Protein AF-0000000083609448 (afdb_homodimer)

Structure (mmCIF, N/CA/C/O backbone):
data_AF-0000000083609448-model_v1
#
loop_
_entity.id
_entity.type
_entity.pdbx_description
1 polymer 'Superoxide dismutase'
#
loop_
_atom_site.group_PDB
_atom_site.id
_atom_site.type_symbol
_atom_site.label_atom_id
_atom_site.label_alt_id
_atom_site.label_comp_id
_atom_site.label_asym_id
_atom_site.label_entity_id
_atom_site.label_seq_id
_atom_site.pdbx_PDB_ins_code
_atom_site.Cartn_x
_atom_site.Cartn_y
_atom_site.Cartn_z
_atom_site.occupancy
_atom_site.B_iso_or_equiv
_atom_site.auth_seq_id
_atom_site.auth_comp_id
_atom_site.auth_asym_id
_atom_site.auth_atom_id
_atom_site.pdbx_PDB_model_num
ATOM 1 N N . MET A 1 1 ? 8.828 11.586 -14.438 1 85.56 1 MET A N 1
ATOM 2 C CA . MET A 1 1 ? 7.801 11.93 -13.453 1 85.56 1 MET A CA 1
ATOM 3 C C . MET A 1 1 ? 7.242 10.68 -12.789 1 85.56 1 MET A C 1
ATOM 5 O O . MET A 1 1 ? 7.004 9.672 -13.461 1 85.56 1 MET A O 1
ATOM 9 N N . LYS A 1 2 ? 7.176 10.641 -11.406 1 95.62 2 LYS A N 1
ATOM 10 C CA . LYS A 1 2 ? 6.641 9.508 -10.648 1 95.62 2 LYS A CA 1
ATOM 11 C C . LYS A 1 2 ? 5.316 9.867 -9.984 1 95.62 2 LYS A C 1
ATOM 13 O O . LYS A 1 2 ? 5.125 11 -9.539 1 95.62 2 LYS A O 1
ATOM 18 N N . LYS A 1 3 ? 4.359 8.891 -10.008 1 98.56 3 LYS A N 1
ATOM 19 C CA . LYS A 1 3 ? 3.068 9.102 -9.359 1 98.56 3 LYS A CA 1
ATOM 20 C C . LYS A 1 3 ? 2.779 7.992 -8.352 1 98.56 3 LYS A C 1
ATOM 22 O O . LYS A 1 3 ? 3.24 6.859 -8.508 1 98.56 3 LYS A O 1
ATOM 27 N N . ALA A 1 4 ? 2.051 8.375 -7.395 1 98.88 4 ALA A N 1
ATOM 28 C CA . ALA A 1 4 ? 1.573 7.457 -6.363 1 98.88 4 ALA A CA 1
ATOM 29 C C . ALA A 1 4 ? 0.141 7.785 -5.953 1 98.88 4 ALA A C 1
ATOM 31 O O . ALA A 1 4 ? -0.377 8.852 -6.293 1 98.88 4 ALA A O 1
ATOM 32 N N . VAL A 1 5 ? -0.455 6.824 -5.328 1 98.94 5 VAL A N 1
ATOM 33 C CA . VAL A 1 5 ? -1.828 7.004 -4.867 1 98.94 5 VAL A CA 1
ATOM 34 C C . VAL A 1 5 ? -2.043 6.223 -3.57 1 98.94 5 VAL A C 1
ATOM 36 O O . VAL A 1 5 ? -1.375 5.215 -3.326 1 98.94 5 VAL A O 1
ATOM 39 N N . CYS A 1 6 ? -2.9 6.699 -2.758 1 98.94 6 CYS A N 1
ATOM 40 C CA . CYS A 1 6 ? -3.262 6.082 -1.488 1 98.94 6 CYS A CA 1
ATOM 41 C C . CYS A 1 6 ? -4.77 6.113 -1.277 1 98.94 6 CYS A C 1
ATOM 43 O O . CYS A 1 6 ? -5.375 7.188 -1.219 1 98.94 6 CYS A O 1
ATOM 45 N N . VAL A 1 7 ? -5.367 4.984 -1.255 1 98.81 7 VAL A N 1
ATOM 46 C CA . VAL A 1 7 ? -6.77 4.859 -0.868 1 98.81 7 VAL A CA 1
ATOM 47 C C . VAL A 1 7 ? -6.871 4.609 0.635 1 98.81 7 VAL A C 1
ATOM 49 O O . VAL A 1 7 ? -6.297 3.646 1.15 1 98.81 7 VAL A O 1
ATOM 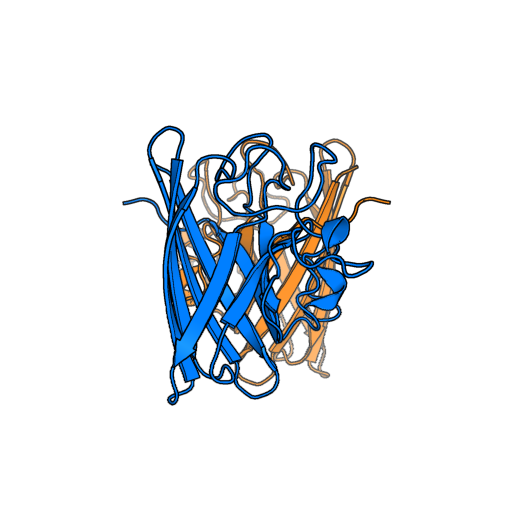52 N N . MET A 1 8 ? -7.559 5.461 1.297 1 98.69 8 MET A N 1
ATOM 53 C CA . MET A 1 8 ? -7.609 5.426 2.756 1 98.69 8 MET A CA 1
ATOM 54 C C . MET A 1 8 ? -8.992 5.012 3.24 1 98.69 8 MET A C 1
ATOM 56 O O . MET A 1 8 ? -10.008 5.418 2.666 1 98.69 8 MET A O 1
ATOM 60 N N . ARG A 1 9 ? -8.984 4.227 4.266 1 97.31 9 ARG A N 1
ATOM 61 C CA . ARG A 1 9 ? -10.203 3.781 4.934 1 97.31 9 ARG A CA 1
ATOM 62 C C . ARG A 1 9 ? -10.039 3.818 6.449 1 97.31 9 ARG A C 1
ATOM 64 O O . ARG A 1 9 ? -8.945 3.596 6.969 1 97.31 9 ARG A O 1
ATOM 71 N N . GLY A 1 10 ? -11.062 4.098 7.094 1 96.31 10 GLY A N 1
ATOM 72 C CA . GLY A 1 10 ? -11.062 4.129 8.547 1 96.31 10 GLY A CA 1
ATOM 73 C C . GLY A 1 10 ? -12.398 3.752 9.148 1 96.31 10 GLY A C 1
ATOM 74 O O . GLY A 1 10 ? -13.227 3.117 8.492 1 96.31 10 GLY A O 1
ATOM 75 N N . GLU A 1 11 ? -12.453 3.984 10.406 1 85.69 11 GLU A N 1
ATOM 76 C CA . GLU A 1 11 ? -13.672 3.67 11.148 1 85.69 11 GLU A CA 1
ATOM 77 C C . GLU A 1 11 ? -14.75 4.723 10.906 1 85.69 11 GLU A C 1
ATOM 79 O O . GLU A 1 11 ? -14.453 5.832 10.461 1 85.69 11 GLU A O 1
ATOM 84 N N . GLU A 1 12 ? -15.984 4.34 11.164 1 86.56 12 GLU A N 1
ATOM 85 C CA . GLU A 1 12 ? -17.141 5.223 11.18 1 86.56 12 GLU A CA 1
ATOM 86 C C . GLU A 1 12 ? -17.312 5.945 9.844 1 86.56 12 GLU A C 1
ATOM 88 O O . GLU A 1 12 ? -17.688 7.117 9.812 1 86.56 12 GLU A O 1
ATOM 93 N N . GLY A 1 13 ? -16.828 5.402 8.82 1 93.56 13 GLY A N 1
ATOM 94 C CA . GLY A 1 13 ? -17.141 5.934 7.5 1 93.56 13 GLY A CA 1
ATOM 95 C C . GLY A 1 13 ? -16.047 6.836 6.953 1 93.56 13 GLY A C 1
ATOM 96 O O . GLY A 1 13 ? -16.141 7.309 5.816 1 93.56 13 GLY A O 1
ATOM 97 N N . ALA A 1 14 ? -15.039 7.203 7.77 1 98 14 ALA A N 1
ATOM 98 C CA . ALA A 1 14 ? -13.938 8.016 7.27 1 98 14 ALA A CA 1
ATOM 99 C C . ALA A 1 14 ? -13.234 7.328 6.102 1 98 14 ALA A C 1
ATOM 101 O O . ALA A 1 14 ? -12.898 6.141 6.184 1 98 14 ALA A O 1
ATOM 102 N N . LYS A 1 15 ? -13.078 8.039 5.023 1 98.62 15 LYS A N 1
ATOM 103 C CA . LYS A 1 15 ? -12.383 7.523 3.846 1 98.62 15 LYS A CA 1
ATOM 104 C C . LYS A 1 15 ? -11.781 8.656 3.02 1 98.62 15 LYS A C 1
ATOM 106 O O . LYS A 1 15 ? -12.117 9.828 3.219 1 98.62 15 LYS A O 1
ATOM 111 N N . GLY A 1 16 ? -10.891 8.305 2.131 1 98.69 16 GLY A N 1
ATOM 112 C CA . GLY A 1 16 ? -10.281 9.312 1.281 1 98.69 16 GLY A CA 1
ATOM 113 C C . GLY A 1 16 ? -9.312 8.742 0.264 1 98.69 16 GLY A C 1
ATOM 114 O O . GLY A 1 16 ? -9.008 7.547 0.294 1 98.69 16 GLY A O 1
ATOM 115 N N . VAL A 1 17 ? -8.969 9.562 -0.701 1 98.94 17 VAL A N 1
ATOM 116 C CA . VAL A 1 17 ? -7.953 9.227 -1.698 1 98.94 17 VAL A CA 1
ATOM 117 C C . VAL A 1 17 ? -6.914 10.344 -1.771 1 98.94 17 VAL A C 1
ATOM 119 O O . VAL A 1 17 ? -7.266 11.523 -1.805 1 98.94 17 VAL A O 1
ATOM 122 N N . VAL A 1 18 ? -5.711 10.008 -1.722 1 98.94 18 VAL A N 1
ATOM 123 C CA . VAL A 1 18 ? -4.594 10.945 -1.824 1 98.94 18 VAL A CA 1
ATOM 124 C C . VAL A 1 18 ? -3.771 10.633 -3.072 1 98.94 18 VAL A C 1
ATOM 126 O O . VAL A 1 18 ? -3.357 9.484 -3.279 1 98.94 18 VAL A O 1
ATOM 129 N N . HIS A 1 19 ? -3.525 11.578 -3.867 1 98.88 19 HIS A N 1
ATOM 130 C CA . HIS A 1 19 ? -2.676 11.461 -5.047 1 98.88 19 HIS A CA 1
ATOM 131 C C . HIS A 1 19 ? -1.354 12.195 -4.848 1 98.88 19 HIS A C 1
ATOM 133 O O . HIS A 1 19 ? -1.327 13.289 -4.266 1 98.88 19 HIS A O 1
ATOM 139 N N . PHE A 1 20 ? -0.296 11.633 -5.355 1 98.88 20 PHE A N 1
ATOM 140 C CA . PHE A 1 20 ? 1.044 12.203 -5.301 1 98.88 20 PHE A CA 1
ATOM 141 C C . PHE A 1 20 ? 1.655 12.281 -6.695 1 98.88 20 PHE A C 1
ATOM 143 O O . PHE A 1 20 ? 1.521 11.352 -7.492 1 98.88 20 PHE A O 1
ATOM 150 N N . GLU A 1 21 ? 2.262 13.375 -6.922 1 98.5 21 GLU A N 1
ATOM 151 C CA . GLU A 1 21 ? 3.016 13.555 -8.156 1 98.5 21 GLU A CA 1
ATOM 152 C C . GLU A 1 21 ? 4.371 14.195 -7.895 1 98.5 21 GLU A C 1
ATOM 154 O O . GLU A 1 21 ? 4.445 15.297 -7.352 1 98.5 21 GLU A O 1
ATOM 159 N N . GLN A 1 22 ? 5.371 13.531 -8.258 1 97.88 22 GLN A N 1
ATOM 160 C CA . GLN A 1 22 ? 6.707 14.07 -8.039 1 97.88 22 GLN A CA 1
ATOM 161 C C . GLN A 1 22 ? 7.305 14.602 -9.344 1 97.88 22 GLN A C 1
ATOM 163 O O . GLN A 1 22 ? 7.371 13.875 -10.336 1 97.88 22 GLN A O 1
ATOM 168 N N . LYS A 1 23 ? 7.543 15.875 -9.242 1 90.94 23 LYS A N 1
ATOM 169 C CA . LYS A 1 23 ? 8.312 16.562 -10.281 1 90.94 23 LYS A CA 1
ATOM 170 C C . LYS A 1 23 ? 9.594 17.156 -9.711 1 90.94 23 LYS A C 1
ATOM 172 O O . LYS A 1 23 ? 9.547 17.984 -8.812 1 90.94 23 LYS A O 1
ATOM 177 N N . ASP A 1 24 ? 10.711 16.688 -10.18 1 89.44 24 ASP A N 1
ATOM 178 C CA . ASP A 1 24 ? 12.008 17.141 -9.68 1 89.44 24 ASP A CA 1
ATOM 179 C C . ASP A 1 24 ? 12.141 16.859 -8.18 1 89.44 24 ASP A C 1
ATOM 181 O O . ASP A 1 24 ? 11.953 15.734 -7.734 1 89.44 24 ASP A O 1
ATOM 185 N N . ASP A 1 25 ? 12.312 17.891 -7.355 1 91.44 25 ASP A N 1
ATOM 186 C CA . ASP A 1 25 ? 12.656 17.656 -5.957 1 91.44 25 ASP A CA 1
ATOM 187 C C . ASP A 1 25 ? 11.461 17.906 -5.047 1 91.44 25 ASP A C 1
ATOM 189 O O . ASP A 1 25 ? 11.617 18.062 -3.832 1 91.44 25 ASP A O 1
ATOM 193 N N . ALA A 1 26 ? 10.32 17.953 -5.648 1 96.88 26 ALA A N 1
ATOM 194 C CA . ALA A 1 26 ? 9.141 18.234 -4.836 1 96.88 26 ALA A CA 1
ATOM 195 C C . ALA A 1 26 ? 8 17.266 -5.184 1 96.88 26 ALA A C 1
ATOM 197 O O . ALA A 1 26 ? 7.906 16.797 -6.32 1 96.88 26 ALA A O 1
ATOM 198 N N . VAL A 1 27 ? 7.195 16.984 -4.203 1 98.62 27 VAL A N 1
ATOM 199 C CA . VAL A 1 27 ? 6.016 16.156 -4.414 1 98.62 27 VAL A CA 1
ATOM 200 C C . VAL A 1 27 ? 4.75 16.984 -4.227 1 98.62 27 VAL A C 1
ATOM 202 O O . VAL A 1 27 ? 4.555 17.609 -3.176 1 98.62 27 VAL A O 1
ATOM 205 N N . LYS A 1 28 ? 3.947 17.016 -5.242 1 98.62 28 LYS A N 1
ATOM 206 C CA . LYS A 1 28 ? 2.607 17.594 -5.133 1 98.62 28 LYS A CA 1
ATOM 207 C C . LYS A 1 28 ? 1.616 16.578 -4.586 1 98.62 28 LYS A C 1
ATOM 209 O O . LYS A 1 28 ? 1.604 15.414 -5.02 1 98.62 28 LYS A O 1
ATOM 214 N N . ILE A 1 29 ? 0.8 17.062 -3.645 1 98.81 29 ILE A N 1
ATOM 215 C CA . ILE A 1 29 ? -0.179 16.203 -2.982 1 98.81 29 ILE A CA 1
ATOM 216 C C . ILE A 1 29 ? -1.58 16.781 -3.176 1 98.81 29 ILE A C 1
ATOM 218 O O . ILE A 1 29 ? -1.802 17.969 -2.967 1 98.81 29 ILE A O 1
ATOM 222 N N . HIS A 1 30 ? -2.471 15.945 -3.635 1 98.94 30 HIS A N 1
ATOM 223 C CA . HIS A 1 30 ? -3.898 16.234 -3.635 1 98.94 30 HIS A CA 1
ATOM 224 C C . HIS A 1 30 ? -4.68 15.18 -2.867 1 98.94 30 HIS A C 1
ATOM 226 O O . HIS A 1 30 ? -4.664 14 -3.238 1 98.94 30 HIS A O 1
ATOM 232 N N . ALA A 1 31 ? -5.379 15.641 -1.831 1 98.88 31 ALA A N 1
ATOM 233 C CA . ALA A 1 31 ? -6.105 14.703 -0.986 1 98.88 31 ALA A CA 1
ATOM 234 C C . ALA A 1 31 ? -7.578 15.094 -0.868 1 98.88 31 ALA A C 1
ATOM 236 O O . ALA A 1 31 ? -7.902 16.281 -0.749 1 98.88 31 ALA A O 1
ATOM 237 N N . GLU A 1 32 ? -8.43 14.094 -0.917 1 98.88 32 GLU A N 1
ATOM 238 C CA . GLU A 1 32 ? -9.859 14.266 -0.666 1 98.88 32 GLU A CA 1
ATOM 239 C C . GLU A 1 32 ? -10.359 13.25 0.361 1 98.88 32 GLU A C 1
ATOM 241 O O . GLU A 1 32 ? -10.07 12.062 0.262 1 98.88 32 GLU A O 1
ATOM 246 N N . PHE A 1 33 ? -11.141 13.789 1.318 1 98.69 33 PHE A N 1
ATOM 247 C CA . PHE A 1 33 ? -11.664 12.938 2.383 1 98.69 33 PHE A CA 1
ATOM 248 C C . PHE A 1 33 ? -13.164 13.141 2.547 1 98.69 33 PHE A C 1
ATOM 250 O O . PHE A 1 33 ? -13.695 14.195 2.197 1 98.69 33 PHE A O 1
ATOM 257 N N . GLU A 1 34 ? -13.789 12.172 3.078 1 98.62 34 GLU A N 1
ATOM 258 C CA . GLU A 1 34 ? -15.164 12.219 3.57 1 98.62 34 GLU A CA 1
ATOM 259 C C . GLU A 1 34 ? -15.305 11.461 4.891 1 98.62 34 GLU A C 1
ATOM 261 O O . GLU A 1 34 ? -14.469 10.609 5.211 1 98.62 34 GLU A O 1
ATOM 266 N N . GLY A 1 35 ? -16.344 11.914 5.641 1 98.44 35 GLY A N 1
ATOM 267 C CA . GLY A 1 35 ? -16.656 11.188 6.859 1 98.44 35 GLY A CA 1
ATOM 268 C C . GLY A 1 35 ? -15.82 11.609 8.047 1 98.44 35 GLY A C 1
ATOM 269 O O . GLY A 1 35 ? -15.766 10.906 9.055 1 98.44 35 GLY A O 1
ATOM 270 N N . LEU A 1 36 ? -15.18 12.711 7.961 1 98.25 36 LEU A N 1
ATOM 271 C CA . LEU A 1 36 ? -14.414 13.242 9.086 1 98.25 36 LEU A CA 1
ATOM 272 C C . LEU A 1 36 ? -15.273 14.164 9.938 1 98.25 36 LEU A C 1
ATOM 274 O O . LEU A 1 36 ? -16.172 14.836 9.422 1 98.25 36 LEU A O 1
ATOM 278 N N . LYS A 1 37 ? -14.969 14.164 11.188 1 97.75 37 LYS A N 1
ATOM 279 C CA . LYS A 1 37 ? -15.594 15.203 12.008 1 97.75 37 LYS A CA 1
ATOM 280 C C . LYS A 1 37 ? -15.148 16.594 11.57 1 97.75 37 LYS A C 1
ATOM 282 O O . LYS A 1 37 ? -14 16.797 11.18 1 97.75 37 LYS A O 1
ATOM 287 N N . PRO A 1 38 ? -16.062 17.547 11.695 1 98.56 38 PRO A N 1
ATOM 288 C CA . PRO A 1 38 ? -15.664 18.906 11.32 1 98.56 38 PRO A CA 1
ATOM 289 C C . PRO A 1 38 ? -14.461 19.422 12.117 1 98.56 38 PRO A C 1
ATOM 291 O O . PRO A 1 38 ? -14.359 19.156 13.312 1 98.56 38 PRO A O 1
ATOM 294 N N . GLY A 1 39 ? -13.594 20.188 11.336 1 98.75 39 GLY A N 1
ATOM 295 C CA . GLY A 1 39 ? -12.422 20.734 11.992 1 98.75 39 GLY A CA 1
ATOM 296 C C . GLY A 1 39 ? -11.109 20.188 11.461 1 98.75 39 GLY A C 1
ATOM 297 O O . GLY A 1 39 ? -11.086 19.562 10.398 1 98.75 39 GLY A O 1
ATOM 298 N N . LYS A 1 40 ? -10.016 20.438 12.172 1 98.88 40 LYS A N 1
ATOM 299 C CA . LYS A 1 40 ? -8.68 20.062 11.734 1 98.88 40 LYS A CA 1
ATOM 300 C C . LYS A 1 40 ? -8.328 18.641 12.203 1 98.88 40 LYS A C 1
ATOM 302 O O . LYS A 1 40 ? -8.703 18.25 13.305 1 98.88 40 LYS A O 1
ATOM 307 N N . HIS A 1 41 ? -7.609 17.984 11.398 1 98.81 41 HIS A N 1
ATOM 308 C CA . HIS A 1 41 ? -7.098 16.641 11.656 1 98.81 41 HIS A CA 1
ATOM 309 C C . HIS A 1 41 ? -5.621 16.531 11.281 1 98.81 41 HIS A C 1
ATOM 311 O O . HIS A 1 41 ? -5.23 16.906 10.18 1 98.81 41 HIS A O 1
ATOM 317 N N . GLY A 1 42 ? -4.797 16.047 12.195 1 98.88 42 GLY A N 1
ATOM 318 C CA . GLY A 1 42 ? -3.416 15.773 11.836 1 98.88 42 GLY A CA 1
ATOM 319 C C . GLY A 1 42 ? -3.283 14.844 10.641 1 98.88 42 GLY A C 1
ATOM 320 O O . GLY A 1 42 ? -4.047 13.883 10.516 1 98.88 42 GLY A O 1
ATOM 321 N N . PHE A 1 43 ? -2.322 15.094 9.875 1 98.94 43 PHE A N 1
ATOM 322 C CA . PHE A 1 43 ? -2.1 14.359 8.633 1 98.94 43 PHE A CA 1
ATOM 323 C C . PHE A 1 43 ? -0.618 14.055 8.445 1 98.94 43 PHE A C 1
ATOM 325 O O . PHE A 1 43 ? 0.199 14.969 8.312 1 98.94 43 PHE A O 1
ATOM 332 N N . HIS A 1 44 ? -0.249 12.711 8.445 1 98.94 44 HIS A N 1
ATOM 333 C CA . HIS A 1 44 ? 1.162 12.344 8.469 1 98.94 44 HIS A CA 1
ATOM 334 C C . HIS A 1 44 ? 1.415 11.078 7.652 1 98.94 44 HIS A C 1
ATOM 336 O O . HIS A 1 44 ? 0.517 10.25 7.488 1 98.94 44 HIS A O 1
ATOM 342 N N . VAL A 1 45 ? 2.617 11 7.086 1 98.94 45 VAL A N 1
ATOM 343 C CA . VAL A 1 45 ? 3.139 9.711 6.641 1 98.94 45 VAL A CA 1
ATOM 344 C C . VAL A 1 45 ? 3.762 8.969 7.824 1 98.94 45 VAL A C 1
ATOM 346 O O . VAL A 1 45 ? 4.551 9.547 8.578 1 98.94 45 VAL A O 1
ATOM 349 N N . HIS A 1 46 ? 3.35 7.781 7.977 1 98.94 46 HIS A N 1
ATOM 350 C CA . HIS A 1 46 ? 3.902 6.941 9.039 1 98.94 46 HIS A CA 1
ATOM 351 C C . HIS A 1 46 ? 4.969 5.996 8.492 1 98.94 46 HIS A C 1
ATOM 353 O O . HIS A 1 46 ? 5.137 5.883 7.273 1 98.94 46 HIS A O 1
ATOM 359 N N . GLU A 1 47 ? 5.672 5.402 9.383 1 98.38 47 GLU A N 1
ATOM 360 C CA . GLU A 1 47 ? 6.906 4.691 9.055 1 98.38 47 GLU A CA 1
ATOM 361 C C . GLU A 1 47 ? 6.617 3.395 8.312 1 98.38 47 GLU A C 1
ATOM 363 O O . GLU A 1 47 ? 7.371 3.004 7.418 1 98.38 47 GLU A O 1
ATOM 368 N N . PHE A 1 48 ? 5.539 2.705 8.586 1 98.75 48 PHE A N 1
ATOM 369 C CA . PHE A 1 48 ? 5.277 1.392 8.008 1 98.75 48 PHE A CA 1
ATOM 370 C C . PHE A 1 48 ? 3.965 1.396 7.234 1 98.75 48 PHE A C 1
ATOM 372 O O . PHE A 1 48 ? 3.08 2.209 7.5 1 98.75 48 PHE A O 1
ATOM 379 N N . GLY A 1 49 ? 3.896 0.531 6.207 1 98.81 49 GLY A N 1
ATOM 380 C CA . GLY A 1 49 ? 2.67 0.256 5.477 1 98.81 49 GLY A CA 1
ATOM 381 C C . GLY A 1 49 ? 1.94 -0.977 5.973 1 98.81 49 GLY A C 1
ATOM 382 O O . GLY A 1 49 ? 1.434 -1.77 5.176 1 98.81 49 GLY A O 1
ATOM 383 N N . ASP A 1 50 ? 2.041 -1.247 7.289 1 98.69 50 ASP A N 1
ATOM 384 C CA . ASP A 1 50 ? 1.423 -2.385 7.965 1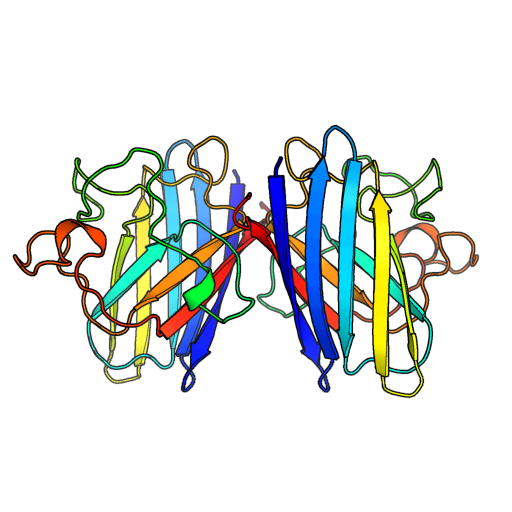 98.69 50 ASP A CA 1
ATOM 385 C C . ASP A 1 50 ? 0.026 -2.031 8.469 1 98.69 50 ASP A C 1
ATOM 387 O O . ASP A 1 50 ? -0.136 -1.104 9.266 1 98.69 50 ASP A O 1
ATOM 391 N N . GLN A 1 51 ? -1.008 -2.795 7.984 1 98.06 51 GLN A N 1
ATOM 392 C CA . GLN A 1 51 ? -2.377 -2.557 8.422 1 98.06 51 GLN A CA 1
ATOM 393 C C . GLN A 1 51 ? -2.967 -3.797 9.094 1 98.06 51 GLN A C 1
ATOM 395 O O . GLN A 1 51 ? -4.184 -3.992 9.086 1 98.06 51 GLN A O 1
ATOM 400 N N . THR A 1 52 ? -2.195 -4.664 9.617 1 97.94 52 THR A N 1
ATOM 401 C CA . THR A 1 52 ? -2.678 -5.914 10.195 1 97.94 52 THR A CA 1
ATOM 402 C C . THR A 1 52 ? -3.527 -5.645 11.438 1 97.94 52 THR A C 1
ATOM 404 O O . THR A 1 52 ? -4.418 -6.43 11.766 1 97.94 52 THR A O 1
ATOM 407 N N . GLN A 1 53 ? -3.258 -4.586 12.148 1 96.56 53 GLN A N 1
ATOM 408 C CA . GLN A 1 53 ? -4.094 -4.109 13.242 1 96.56 53 GLN A CA 1
ATOM 409 C C . GLN A 1 53 ? -4.656 -2.721 12.945 1 96.56 53 GLN A C 1
ATOM 411 O O . GLN A 1 53 ? -4.648 -1.843 13.812 1 96.56 53 GLN A O 1
ATOM 416 N N . GLY A 1 54 ? -5.086 -2.602 11.695 1 95.69 54 GLY A N 1
ATOM 417 C CA . GLY A 1 54 ? -5.539 -1.28 11.289 1 95.69 54 GLY A CA 1
ATOM 418 C C . GLY A 1 54 ? -4.43 -0.246 11.273 1 95.69 54 GLY A C 1
ATOM 419 O O . GLY A 1 54 ? -3.293 -0.555 10.914 1 95.69 54 GLY A O 1
ATOM 420 N N . CYS A 1 55 ? -4.801 0.931 11.656 1 97.69 55 CYS A N 1
ATOM 421 C CA . CYS A 1 55 ? -3.855 2.035 11.547 1 97.69 55 CYS A CA 1
ATOM 422 C C . CYS A 1 55 ? -2.818 1.976 12.664 1 97.69 55 CYS A C 1
ATOM 424 O O . CYS A 1 55 ? -1.783 2.641 12.586 1 97.69 55 CYS A O 1
ATOM 426 N N . ILE A 1 56 ? -3.072 1.198 13.617 1 96.44 56 ILE A N 1
ATOM 427 C CA . ILE A 1 56 ? -2.158 1.087 14.75 1 96.44 56 ILE A CA 1
ATOM 428 C C . ILE A 1 56 ? -0.822 0.516 14.281 1 96.44 56 ILE A C 1
ATOM 430 O O . ILE A 1 56 ? 0.24 0.961 14.727 1 96.44 56 ILE A O 1
ATOM 434 N N . SER A 1 57 ? -0.826 -0.341 13.406 1 97.69 57 SER A N 1
ATOM 435 C CA . SER A 1 57 ? 0.375 -1.058 12.984 1 97.69 57 SER A CA 1
ATOM 436 C C . SER A 1 57 ? 1.197 -0.232 12 1 97.69 57 SER A C 1
ATOM 438 O O . SER A 1 57 ? 2.275 -0.654 11.578 1 97.69 57 SER A O 1
ATOM 440 N N . ALA A 1 58 ? 0.737 0.944 11.672 1 98.38 58 ALA A N 1
ATOM 441 C CA . ALA A 1 58 ? 1.481 1.821 10.773 1 98.38 58 ALA A CA 1
ATOM 442 C C . ALA A 1 58 ? 2.723 2.383 11.461 1 98.38 58 ALA A C 1
ATOM 444 O O . ALA A 1 58 ? 3.609 2.932 10.797 1 98.38 58 ALA A O 1
ATOM 445 N N . GLY A 1 59 ? 2.814 2.285 12.812 1 98.31 59 GLY A N 1
ATOM 446 C CA . GLY A 1 59 ? 3.986 2.748 13.539 1 98.31 59 GLY A CA 1
ATOM 447 C C . GLY A 1 59 ? 4.043 4.258 13.68 1 98.31 59 GLY A C 1
ATOM 448 O O . GLY A 1 59 ? 3.029 4.941 13.523 1 98.31 59 GLY A O 1
ATOM 449 N N . ALA A 1 60 ? 5.191 4.824 14.086 1 98.38 60 ALA A N 1
ATOM 450 C CA . ALA A 1 60 ? 5.383 6.25 14.32 1 98.38 60 ALA A CA 1
ATOM 451 C C . ALA A 1 60 ? 5.445 7.027 13.008 1 98.38 60 ALA A C 1
ATOM 453 O O . ALA A 1 60 ? 5.445 6.43 11.93 1 98.38 60 ALA A O 1
ATOM 454 N N . HIS A 1 61 ? 5.453 8.352 13.117 1 98.94 61 HIS A N 1
ATOM 455 C CA . HIS A 1 61 ? 5.684 9.18 11.93 1 98.94 61 HIS A CA 1
ATOM 456 C C . HIS A 1 61 ? 6.973 8.773 11.219 1 98.94 61 HIS A C 1
ATOM 458 O O . HIS A 1 61 ? 7.93 8.336 11.867 1 98.94 61 HIS A O 1
ATOM 464 N N . PHE A 1 62 ? 6.977 8.938 9.922 1 98.88 62 PHE A N 1
ATOM 465 C CA . PHE A 1 62 ? 8.195 8.742 9.148 1 98.88 62 PHE A CA 1
ATOM 466 C C . PHE A 1 62 ? 9.234 9.805 9.492 1 98.88 62 PHE A C 1
ATOM 468 O O . PHE A 1 62 ? 9.102 10.961 9.094 1 98.88 62 PHE A O 1
ATOM 475 N N . ASN A 1 63 ? 10.305 9.344 10.219 1 98.81 63 ASN A N 1
ATOM 476 C CA . ASN A 1 63 ? 11.305 10.242 10.789 1 98.81 63 ASN A CA 1
ATOM 477 C C . ASN A 1 63 ? 12.703 9.641 10.711 1 98.81 63 ASN A C 1
ATOM 479 O O . ASN A 1 63 ? 13.352 9.43 11.742 1 98.81 63 ASN A O 1
ATOM 483 N N . PRO A 1 64 ? 13.203 9.508 9.453 1 98.25 64 PRO A N 1
ATOM 484 C CA . PRO A 1 64 ? 14.516 8.867 9.305 1 98.25 64 PRO A CA 1
ATOM 485 C C . PRO A 1 64 ? 15.648 9.703 9.891 1 98.25 64 PRO A C 1
ATOM 487 O O . PRO A 1 64 ? 16.734 9.18 10.133 1 98.25 64 PRO A O 1
ATOM 490 N N . HIS A 1 65 ? 15.398 10.93 10.195 1 98 65 HIS A N 1
ATOM 491 C CA . HIS A 1 65 ? 16.484 11.805 10.633 1 98 65 HIS A CA 1
ATOM 492 C C . HIS A 1 65 ? 16.359 12.133 12.117 1 98 65 HIS A C 1
ATOM 494 O O . HIS A 1 65 ? 17.109 12.961 12.641 1 98 65 HIS A O 1
ATOM 500 N N . LYS A 1 66 ? 15.469 11.586 12.773 1 97.88 66 LYS A N 1
ATOM 501 C CA . LYS A 1 66 ? 15.297 11.695 14.219 1 97.88 66 LYS A CA 1
ATOM 502 C C . LYS A 1 66 ? 15.156 13.148 14.648 1 97.88 66 LYS A C 1
ATOM 504 O O . LYS A 1 66 ? 15.836 13.602 15.57 1 97.88 66 LYS A O 1
ATOM 509 N N . LYS A 1 67 ? 14.312 13.797 13.984 1 98.75 67 LYS A N 1
ATOM 510 C CA . LYS A 1 67 ? 14.031 15.195 14.289 1 98.75 67 LYS A CA 1
ATOM 511 C C . LYS A 1 67 ? 12.82 15.32 15.203 1 98.75 67 LYS A C 1
ATOM 513 O O . LYS A 1 67 ? 12.078 14.359 15.398 1 98.75 67 LYS A O 1
ATOM 518 N N . ASN A 1 68 ? 12.656 16.5 15.758 1 98.75 68 ASN A N 1
ATOM 519 C CA . ASN A 1 68 ? 11.398 16.828 16.438 1 98.75 68 ASN A CA 1
ATOM 520 C C . ASN A 1 68 ? 10.266 17.031 15.43 1 98.75 68 ASN A C 1
ATOM 522 O O . ASN A 1 68 ? 10.5 17.438 14.289 1 98.75 68 ASN A O 1
ATOM 526 N N . HIS A 1 69 ? 9.062 16.719 15.945 1 98.88 69 HIS A N 1
ATOM 527 C CA . HIS A 1 69 ? 7.871 17 15.141 1 98.88 69 HIS A CA 1
ATOM 528 C C . HIS A 1 69 ? 7.742 18.484 14.844 1 98.88 69 HIS A C 1
ATOM 530 O O . HIS A 1 69 ? 8.07 19.328 15.688 1 98.88 69 HIS A O 1
ATOM 536 N N . GLY A 1 70 ? 7.195 18.828 13.633 1 98.75 70 GLY A N 1
ATOM 537 C CA . GLY A 1 70 ? 7.035 20.219 13.25 1 98.75 70 GLY A CA 1
ATOM 538 C C . GLY A 1 70 ? 6.016 20.438 12.148 1 98.75 70 GLY A C 1
ATOM 539 O O . GLY A 1 70 ? 5.391 19.469 11.688 1 98.75 70 GLY A O 1
ATOM 540 N N . ALA A 1 71 ? 5.867 21.672 11.789 1 98.25 71 ALA A N 1
ATOM 541 C CA . ALA A 1 71 ? 4.965 22.062 10.711 1 98.25 71 ALA A CA 1
ATOM 542 C C . ALA A 1 71 ? 5.562 21.719 9.344 1 98.25 71 ALA A C 1
ATOM 544 O O . ALA A 1 71 ? 6.77 21.5 9.227 1 98.25 71 ALA A O 1
ATOM 545 N N . PRO A 1 72 ? 4.676 21.688 8.312 1 97.5 72 PRO A N 1
ATOM 546 C CA . PRO A 1 72 ? 5.156 21.359 6.965 1 97.5 72 PRO A CA 1
ATOM 547 C C . PRO A 1 72 ? 6.242 22.312 6.477 1 97.5 72 PRO A C 1
ATOM 549 O O . PRO A 1 72 ? 7.074 21.938 5.648 1 97.5 72 PRO A O 1
ATOM 552 N N . ASP A 1 73 ? 6.238 23.5 7 1 96.56 73 ASP A N 1
ATOM 553 C CA . ASP A 1 73 ? 7.207 24.469 6.52 1 96.56 73 ASP A CA 1
ATOM 554 C C . ASP A 1 73 ? 8.336 24.672 7.527 1 96.56 73 ASP A C 1
ATOM 556 O O . ASP A 1 73 ? 9.195 25.531 7.344 1 96.56 73 ASP A O 1
ATOM 560 N N . ALA A 1 74 ? 8.375 23.906 8.57 1 97.81 74 ALA A N 1
ATOM 561 C CA . ALA A 1 74 ? 9.414 24.016 9.586 1 97.81 74 ALA A CA 1
ATOM 562 C C . ALA A 1 74 ? 10.703 23.359 9.125 1 97.81 74 ALA A C 1
ATOM 564 O O . ALA A 1 74 ? 10.68 22.344 8.43 1 97.81 74 ALA A O 1
ATOM 565 N N . SER A 1 75 ? 11.828 23.906 9.484 1 96.88 75 SER A N 1
ATOM 566 C CA . SER A 1 75 ? 13.117 23.297 9.203 1 96.88 75 SER A CA 1
ATOM 567 C C . SER A 1 75 ? 13.344 22.062 10.07 1 96.88 75 SER A C 1
ATOM 569 O O . SER A 1 75 ? 14.023 21.125 9.656 1 96.88 75 SER A O 1
ATOM 571 N N . GLU A 1 76 ? 12.898 22.172 11.266 1 98.12 76 GLU A N 1
ATOM 572 C CA . GLU A 1 76 ? 12.906 21.047 12.195 1 98.12 76 GLU A CA 1
ATOM 573 C C . GLU A 1 76 ? 11.578 20.297 12.164 1 98.12 76 GLU A C 1
ATOM 575 O O . GLU A 1 76 ? 10.586 20.766 12.727 1 98.12 76 GLU A O 1
ATOM 580 N N . ARG A 1 77 ? 11.609 19.125 11.539 1 98.69 77 ARG A N 1
ATOM 581 C CA . ARG A 1 77 ? 10.398 18.312 11.445 1 98.69 77 ARG A CA 1
ATOM 582 C C . ARG A 1 77 ? 10.727 16.891 10.969 1 98.69 77 ARG A C 1
ATOM 584 O O . ARG A 1 77 ? 11.781 16.656 10.383 1 98.69 77 ARG A O 1
ATOM 591 N N . HIS A 1 78 ? 9.812 15.906 11.273 1 98.88 78 HIS A N 1
ATOM 592 C CA . HIS A 1 78 ? 9.875 14.625 10.586 1 98.88 78 HIS A CA 1
ATOM 593 C C . HIS A 1 78 ? 9.711 14.789 9.086 1 98.88 78 HIS A C 1
ATOM 595 O O . HIS A 1 78 ? 9.078 15.742 8.625 1 98.88 78 HIS A O 1
ATOM 601 N N . VAL A 1 79 ? 10.125 13.852 8.352 1 98.75 79 VAL A N 1
ATOM 602 C CA . VAL A 1 79 ? 9.898 13.828 6.91 1 98.75 79 VAL A CA 1
ATOM 603 C C . VAL A 1 79 ? 8.398 13.711 6.625 1 98.75 79 VAL A C 1
ATOM 605 O O . VAL A 1 79 ? 7.887 14.336 5.691 1 98.75 79 VAL A O 1
ATOM 608 N N . GLY A 1 80 ? 7.66 12.961 7.43 1 98.88 80 GLY A N 1
ATOM 609 C CA . GLY A 1 80 ? 6.266 12.633 7.18 1 98.88 80 GLY A CA 1
ATOM 610 C C . GLY A 1 80 ? 5.301 13.664 7.738 1 98.88 80 GLY A C 1
ATOM 611 O O . GLY A 1 80 ? 4.086 13.453 7.723 1 98.88 80 GLY A O 1
ATOM 612 N N . ASP A 1 81 ? 5.754 14.75 8.312 1 98.88 81 ASP A N 1
ATOM 613 C CA . ASP A 1 81 ? 4.895 15.75 8.945 1 98.88 81 ASP A CA 1
ATOM 614 C C . ASP A 1 81 ? 4.238 16.641 7.898 1 98.88 81 ASP A C 1
ATOM 616 O O . ASP A 1 81 ? 4.836 17.625 7.453 1 98.88 81 ASP A O 1
ATOM 620 N N . LEU A 1 82 ? 2.938 16.438 7.668 1 98.88 82 LEU A N 1
ATOM 621 C CA . LEU A 1 82 ? 2.279 17.172 6.59 1 98.88 82 LEU A CA 1
ATOM 622 C C . LEU A 1 82 ? 1.196 18.078 7.145 1 98.88 82 LEU A C 1
ATOM 624 O O . LEU A 1 82 ? 0.375 18.609 6.387 1 98.88 82 LEU A O 1
ATOM 628 N N . GLY A 1 83 ? 1.148 18.219 8.43 1 98.75 83 GLY A N 1
ATOM 629 C CA . GLY A 1 83 ? 0.301 19.234 9.047 1 98.75 83 GLY A CA 1
ATOM 630 C C . GLY A 1 83 ? -1.115 18.75 9.289 1 98.75 83 GLY A C 1
ATOM 631 O O . GLY A 1 83 ? -1.321 17.703 9.906 1 98.75 83 GLY A O 1
ATOM 632 N N . ASN A 1 84 ? -2.125 19.516 8.844 1 98.81 84 ASN A N 1
ATOM 633 C CA . ASN A 1 84 ? -3.543 19.25 9.086 1 98.81 84 ASN A CA 1
ATOM 634 C C . ASN A 1 84 ? -4.34 19.234 7.785 1 98.81 84 ASN A C 1
ATOM 636 O O . ASN A 1 84 ? -4 19.938 6.832 1 98.81 84 ASN A O 1
ATOM 640 N N . VAL A 1 85 ? -5.34 18.469 7.805 1 98.69 85 VAL A N 1
ATOM 641 C CA . VAL A 1 85 ? -6.445 18.609 6.859 1 98.69 85 VAL A CA 1
ATOM 642 C C . VAL A 1 85 ? -7.684 19.125 7.586 1 98.69 85 VAL A C 1
ATOM 644 O O . VAL A 1 85 ? -7.926 18.781 8.742 1 98.69 85 VAL A O 1
ATOM 647 N N . GLU A 1 86 ? -8.438 19.938 6.934 1 98.81 86 GLU A N 1
ATOM 648 C CA . GLU A 1 86 ? -9.594 20.531 7.586 1 98.81 86 GLU A CA 1
ATOM 649 C C . GLU A 1 86 ? -10.891 20.078 6.926 1 98.81 86 GLU A C 1
ATOM 651 O O . GLU A 1 86 ? -11.109 20.297 5.734 1 98.81 86 GLU A O 1
ATOM 656 N N . ALA A 1 87 ? -11.734 19.484 7.699 1 98.69 87 ALA A N 1
ATOM 657 C CA . ALA A 1 87 ? -13.031 19.031 7.215 1 98.69 87 ALA A CA 1
ATOM 658 C C . ALA A 1 87 ? -14.109 20.094 7.473 1 98.69 87 ALA A C 1
ATOM 660 O O . ALA A 1 87 ? -14.133 20.719 8.531 1 98.69 87 ALA A O 1
ATOM 661 N N . GLY A 1 88 ? -14.953 20.234 6.492 1 98.62 88 GLY A N 1
ATOM 662 C CA . GLY A 1 88 ? -16.109 21.094 6.68 1 98.62 88 GLY A CA 1
ATOM 663 C C . GLY A 1 88 ? -17.219 20.438 7.473 1 98.62 88 GLY A C 1
ATOM 664 O O . GLY A 1 88 ? -17.062 19.312 7.957 1 98.62 88 GLY A O 1
ATOM 665 N N . SER A 1 89 ? -18.328 21.203 7.598 1 98.44 89 SER A N 1
ATOM 666 C CA . SER A 1 89 ? -19.484 20.703 8.344 1 98.44 89 SER A CA 1
ATOM 667 C C . SER A 1 89 ? -20.078 19.453 7.684 1 98.44 89 SER A C 1
ATOM 669 O O . SER A 1 89 ? -20.781 18.688 8.328 1 98.44 89 SER A O 1
ATOM 671 N N . ASP A 1 90 ? -19.828 19.281 6.402 1 98.06 90 ASP A N 1
ATOM 672 C CA . ASP A 1 90 ? -20.328 18.125 5.676 1 98.06 90 ASP A CA 1
ATOM 673 C C . ASP A 1 90 ? -19.391 16.922 5.828 1 98.06 90 ASP A C 1
ATOM 675 O O . ASP A 1 90 ? -19.625 15.867 5.23 1 98.06 90 ASP A O 1
ATOM 679 N N . GLY A 1 91 ? -18.281 17.125 6.543 1 98 91 GLY A N 1
ATOM 680 C CA . GLY A 1 91 ? -17.344 16.047 6.797 1 98 91 GLY A CA 1
ATOM 681 C C . GLY A 1 91 ? -16.359 15.836 5.664 1 98 91 GLY A C 1
ATOM 682 O O . GLY A 1 91 ? -15.586 14.875 5.676 1 98 91 GLY A O 1
ATOM 683 N N . LYS A 1 92 ? -16.469 16.734 4.746 1 98.75 92 LYS A N 1
ATOM 684 C CA . LYS A 1 92 ? -15.578 16.625 3.592 1 98.75 92 LYS A CA 1
ATOM 685 C C . LYS A 1 92 ? -14.367 17.547 3.746 1 98.75 92 LYS A C 1
ATOM 687 O O . LYS A 1 92 ? -14.469 18.609 4.363 1 98.75 92 LYS A O 1
ATOM 692 N N . ALA A 1 93 ? -13.242 17.109 3.229 1 98.75 93 ALA A N 1
ATOM 693 C CA . ALA A 1 93 ? -12.016 17.891 3.256 1 98.75 93 ALA A CA 1
ATOM 694 C C . ALA A 1 93 ? -11.234 17.734 1.956 1 98.75 93 ALA A C 1
ATOM 696 O O . ALA A 1 93 ? -11.234 16.656 1.353 1 98.75 93 ALA A O 1
ATOM 697 N N . VAL A 1 94 ? -10.602 18.781 1.539 1 98.81 94 VAL A N 1
ATOM 698 C CA . VAL A 1 94 ? -9.68 18.781 0.409 1 98.81 94 VAL A CA 1
ATOM 699 C C . VAL A 1 94 ? -8.367 19.438 0.817 1 98.81 94 VAL A C 1
ATOM 701 O O . VAL A 1 94 ? -8.359 20.453 1.508 1 98.81 94 VAL A O 1
ATOM 704 N N . LEU A 1 95 ? -7.305 18.875 0.411 1 98.69 95 LEU A N 1
ATOM 705 C CA . LEU A 1 95 ? -5.98 19.438 0.684 1 98.69 95 LEU A CA 1
ATOM 706 C C . LEU A 1 95 ? -5.121 19.438 -0.576 1 98.69 95 LEU A C 1
ATOM 708 O O . LEU A 1 95 ? -5.043 18.422 -1.278 1 98.69 95 LEU A O 1
ATOM 712 N N . ASP A 1 96 ? -4.574 20.531 -0.897 1 98.56 96 ASP A N 1
ATOM 713 C CA . ASP A 1 96 ? -3.5 20.672 -1.877 1 98.56 96 ASP A CA 1
ATOM 714 C C . ASP A 1 96 ? -2.229 21.203 -1.227 1 98.56 96 ASP A C 1
ATOM 716 O O . ASP A 1 96 ? -2.248 22.266 -0.591 1 98.56 96 ASP A O 1
ATOM 720 N N . LEU A 1 97 ? -1.164 20.5 -1.404 1 97.06 97 LEU A N 1
ATOM 721 C CA . LEU A 1 97 ? 0.104 20.969 -0.857 1 97.06 97 LEU A CA 1
ATOM 722 C C . LEU A 1 97 ? 1.279 20.422 -1.659 1 97.06 97 LEU A C 1
ATOM 724 O O . LEU A 1 97 ? 1.124 19.469 -2.418 1 97.06 97 LEU A O 1
ATOM 728 N N . THR A 1 98 ? 2.348 21.141 -1.633 1 98.12 98 THR A N 1
ATOM 729 C CA . THR A 1 98 ? 3.623 20.688 -2.18 1 98.12 98 THR A CA 1
ATOM 730 C C . THR A 1 98 ? 4.664 20.531 -1.074 1 98.12 98 THR A C 1
ATOM 732 O O . THR A 1 98 ? 4.82 21.422 -0.236 1 98.12 98 THR A O 1
ATOM 735 N N . ASP A 1 99 ? 5.32 19.438 -1.035 1 98.31 99 ASP A N 1
ATOM 736 C CA . ASP A 1 99 ? 6.316 19.172 -0.001 1 98.31 99 ASP A CA 1
ATOM 737 C C . ASP A 1 99 ? 7.668 18.812 -0.616 1 98.31 99 ASP A C 1
ATOM 739 O O . ASP A 1 99 ? 7.73 18.094 -1.608 1 98.31 99 ASP A O 1
ATOM 743 N N . LYS A 1 100 ? 8.75 19.219 0.051 1 96.81 100 LYS A N 1
ATOM 744 C CA . LYS A 1 100 ? 10.078 19.031 -0.534 1 96.81 100 LYS A CA 1
ATOM 745 C C . LYS A 1 100 ? 10.867 17.969 0.221 1 96.81 100 LYS A C 1
ATOM 747 O O . LYS A 1 100 ? 11.961 17.594 -0.197 1 96.81 100 LYS A O 1
ATOM 752 N N . LEU A 1 101 ? 10.328 17.5 1.308 1 97.81 101 LEU A N 1
ATOM 753 C CA . LEU A 1 101 ? 11.078 16.5 2.062 1 97.81 101 LEU A CA 1
ATOM 754 C C . LEU A 1 101 ? 10.695 15.086 1.629 1 97.81 101 LEU A C 1
ATOM 756 O O . LEU A 1 101 ? 11.562 14.227 1.472 1 97.81 101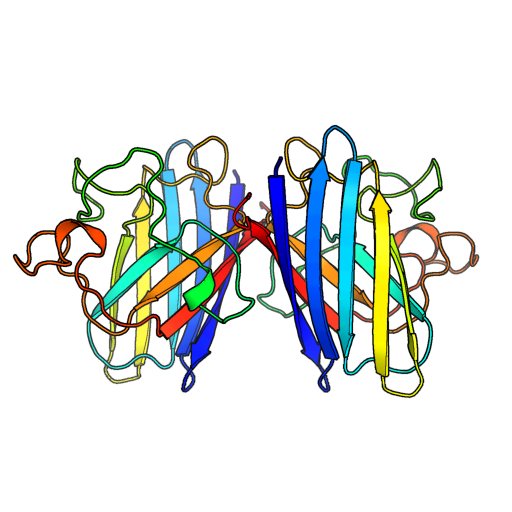 LEU A O 1
ATOM 760 N N . ILE A 1 102 ? 9.375 14.867 1.535 1 98.38 102 ILE A N 1
ATOM 761 C CA . ILE A 1 102 ? 8.992 13.539 1.083 1 98.38 102 ILE A CA 1
ATOM 762 C C . ILE A 1 102 ? 9.422 13.344 -0.372 1 98.38 102 ILE A C 1
ATOM 764 O O . ILE A 1 102 ? 9.656 14.32 -1.09 1 98.38 102 ILE A O 1
ATOM 768 N N . SER A 1 103 ? 9.516 12.086 -0.713 1 98.31 103 SER A N 1
ATOM 769 C CA . SER A 1 103 ? 9.867 11.68 -2.07 1 98.31 103 SER A CA 1
ATOM 770 C C . SER A 1 103 ? 9.156 10.391 -2.469 1 98.31 103 SER A C 1
ATOM 772 O O . SER A 1 103 ? 8.594 9.695 -1.618 1 98.31 103 SER A O 1
ATOM 774 N N . LEU A 1 104 ? 9.133 10.102 -3.766 1 98.06 104 LEU A N 1
ATOM 775 C CA . LEU A 1 104 ? 8.609 8.828 -4.25 1 98.06 104 LEU A CA 1
ATOM 776 C C . LEU A 1 104 ? 9.75 7.891 -4.66 1 98.06 104 LEU A C 1
ATOM 778 O O . LEU A 1 104 ? 9.508 6.844 -5.266 1 98.06 104 LEU A O 1
ATOM 782 N N . SER A 1 105 ? 10.961 8.273 -4.32 1 94.69 105 SER A N 1
ATOM 783 C CA . SER A 1 105 ? 12.156 7.465 -4.562 1 94.69 105 SER A CA 1
ATOM 784 C C . SER A 1 105 ? 13.258 7.789 -3.555 1 94.69 105 SER A C 1
ATOM 786 O O . SER A 1 105 ? 13.195 8.812 -2.867 1 94.69 105 SER A O 1
ATOM 788 N N . GLY A 1 106 ? 14.141 6.816 -3.447 1 93.62 106 GLY A N 1
ATOM 789 C CA . GLY A 1 106 ? 15.312 7.105 -2.637 1 93.62 106 GLY A CA 1
ATOM 790 C C . GLY A 1 106 ? 15.055 6.996 -1.146 1 93.62 106 GLY A C 1
ATOM 791 O O . GLY A 1 106 ? 14.125 6.301 -0.726 1 93.62 106 GLY A O 1
ATOM 792 N N . GLU A 1 107 ? 15.812 7.648 -0.336 1 94.25 107 GLU A N 1
ATOM 793 C CA . GLU A 1 107 ? 15.852 7.465 1.11 1 94.25 107 GLU A CA 1
ATOM 794 C C . GLU A 1 107 ? 14.578 7.984 1.771 1 94.25 107 GLU A C 1
ATOM 796 O O . GLU A 1 107 ? 14.133 7.441 2.783 1 94.25 107 GLU A O 1
ATOM 801 N N . ASN A 1 108 ? 14.016 9.016 1.216 1 97.56 108 ASN A N 1
ATOM 802 C CA . ASN A 1 108 ? 12.812 9.586 1.794 1 97.56 108 ASN A CA 1
ATOM 803 C C . ASN A 1 108 ? 11.562 9.133 1.044 1 97.56 108 ASN A C 1
ATOM 805 O O . ASN A 1 108 ? 10.539 9.828 1.051 1 97.56 108 ASN A O 1
ATOM 809 N N . SER A 1 109 ? 11.758 8.039 0.324 1 98.19 109 SER A N 1
ATOM 810 C CA . SER A 1 109 ? 10.594 7.516 -0.391 1 98.19 109 SER A CA 1
ATOM 811 C C . SER A 1 109 ? 9.461 7.172 0.569 1 98.19 109 SER A C 1
ATOM 813 O O . SER A 1 109 ? 9.688 6.539 1.604 1 98.19 109 SER A O 1
ATOM 815 N N . ILE A 1 110 ? 8.25 7.535 0.173 1 98.88 110 ILE A N 1
ATOM 816 C CA . ILE A 1 110 ? 7.105 7.246 1.026 1 98.88 110 ILE A CA 1
ATOM 817 C C . ILE A 1 110 ? 6.32 6.066 0.456 1 98.88 110 ILE A C 1
ATOM 819 O O . ILE A 1 110 ? 5.34 5.621 1.054 1 98.88 110 ILE A O 1
ATOM 823 N N . ILE A 1 111 ? 6.746 5.508 -0.687 1 98.81 111 ILE A N 1
ATOM 824 C CA . ILE A 1 111 ? 6.102 4.336 -1.264 1 98.81 111 ILE A CA 1
ATOM 825 C C . ILE A 1 111 ? 6.125 3.186 -0.258 1 98.81 111 ILE A C 1
ATOM 827 O O . ILE A 1 111 ? 7.156 2.918 0.363 1 98.81 111 ILE A O 1
ATOM 831 N N . GLY A 1 112 ? 4.969 2.521 -0.118 1 98.88 112 GLY A N 1
ATOM 832 C CA . GLY A 1 112 ? 4.879 1.376 0.773 1 98.88 112 GLY A CA 1
ATOM 833 C C . GLY A 1 112 ? 4.637 1.763 2.221 1 98.88 112 GLY A C 1
ATOM 834 O O . GLY A 1 112 ? 4.48 0.895 3.082 1 98.88 112 GLY A O 1
ATOM 835 N N . ARG A 1 113 ? 4.602 3.023 2.531 1 98.94 113 ARG A N 1
ATOM 836 C CA . ARG A 1 113 ? 4.277 3.525 3.863 1 98.94 113 ARG A CA 1
ATOM 837 C C . ARG A 1 113 ? 2.812 3.936 3.955 1 98.94 113 ARG A C 1
ATOM 839 O O . ARG A 1 113 ? 2.113 3.988 2.941 1 98.94 113 ARG A O 1
ATOM 846 N N . CYS A 1 114 ? 2.34 4.25 5.164 1 98.94 114 CYS A N 1
ATOM 847 C CA . CYS A 1 114 ? 0.938 4.617 5.336 1 98.94 114 CYS A CA 1
ATOM 848 C C . CYS A 1 114 ? 0.779 6.129 5.438 1 98.94 114 CYS A C 1
ATOM 850 O O . CYS A 1 114 ? 1.57 6.797 6.105 1 98.94 114 CYS A O 1
ATOM 852 N N . MET A 1 115 ? -0.219 6.629 4.766 1 98.94 115 MET A N 1
ATOM 853 C CA . MET A 1 115 ? -0.83 7.879 5.207 1 98.94 115 MET A CA 1
ATOM 854 C C . MET A 1 115 ? -1.765 7.637 6.391 1 98.94 115 MET A C 1
ATOM 856 O O . MET A 1 115 ? -2.498 6.648 6.414 1 98.94 115 MET A O 1
ATOM 860 N N . VAL A 1 116 ? -1.766 8.57 7.305 1 98.88 116 VAL A N 1
ATOM 861 C CA . VAL A 1 116 ? -2.693 8.492 8.43 1 98.88 116 VAL A CA 1
ATOM 862 C C . VAL A 1 116 ? -3.346 9.859 8.656 1 98.88 116 VAL A C 1
ATOM 864 O O . VAL A 1 116 ? -2.666 10.883 8.656 1 98.88 116 VAL A O 1
ATOM 867 N N . VAL A 1 117 ? -4.656 9.867 8.773 1 98.75 117 VAL A N 1
ATOM 868 C CA . VAL A 1 117 ? -5.41 11.016 9.273 1 98.75 117 VAL A CA 1
ATOM 869 C C . VAL A 1 117 ? -5.828 10.773 10.719 1 98.75 117 VAL A C 1
ATOM 871 O O . VAL A 1 117 ? -6.32 9.695 11.062 1 98.75 117 VAL A O 1
ATOM 874 N N . HIS A 1 118 ? -5.602 11.805 11.547 1 98.5 118 HIS A N 1
ATOM 875 C CA . HIS A 1 118 ? -5.832 11.68 12.984 1 98.5 118 HIS A CA 1
ATOM 876 C C . HIS A 1 118 ? -7.133 12.352 13.398 1 98.5 118 HIS A C 1
ATOM 878 O O . HIS A 1 118 ? -7.75 13.062 12.602 1 98.5 118 HIS A O 1
ATOM 884 N N . ALA A 1 119 ? -7.523 12.102 14.633 1 98.06 119 ALA A N 1
ATOM 885 C CA . ALA A 1 119 ? -8.812 12.57 15.141 1 98.06 119 ALA A CA 1
ATOM 886 C C . ALA A 1 119 ? -8.742 14.047 15.539 1 98.06 119 ALA A C 1
ATOM 888 O O . ALA A 1 119 ? -9.719 14.781 15.359 1 98.06 119 ALA A O 1
ATOM 889 N N . ASP A 1 120 ? -7.582 14.469 16.031 1 98.56 120 ASP A N 1
ATOM 890 C CA . ASP A 1 120 ? -7.453 15.805 16.594 1 98.56 120 ASP A CA 1
ATOM 891 C C . ASP A 1 120 ? -6.508 16.672 15.766 1 98.56 120 ASP A C 1
ATOM 893 O O . ASP A 1 120 ? -5.723 16.141 14.969 1 98.56 120 ASP A O 1
ATOM 897 N N . PRO A 1 121 ? -6.629 17.953 15.984 1 98.81 121 PRO A N 1
ATOM 898 C CA . PRO A 1 121 ? -5.68 18.844 15.305 1 98.81 121 PRO A CA 1
ATOM 899 C C . PRO A 1 121 ? -4.234 18.578 15.719 1 98.81 121 PRO A C 1
ATOM 901 O O . PRO A 1 121 ? -3.959 18.328 16.891 1 98.81 121 PRO A O 1
ATOM 904 N N . ASP A 1 122 ? -3.363 18.547 14.727 1 98.88 122 ASP A N 1
ATOM 905 C CA . ASP A 1 122 ? -1.924 18.594 14.961 1 98.88 122 ASP A CA 1
ATOM 906 C C . ASP A 1 122 ? -1.499 19.969 15.484 1 98.88 122 ASP A C 1
ATOM 908 O O . ASP A 1 122 ? -1.804 21 14.867 1 98.88 122 ASP A O 1
ATOM 912 N N . ASP A 1 123 ? -0.762 20.031 16.578 1 98.81 123 ASP A N 1
ATOM 913 C CA . ASP A 1 123 ? -0.357 21.312 17.125 1 98.81 123 ASP A CA 1
ATOM 914 C C . ASP A 1 123 ? 0.986 21.766 16.547 1 98.81 123 ASP A C 1
ATOM 916 O O . ASP A 1 123 ? 1.56 22.766 17 1 98.81 123 ASP A O 1
ATOM 920 N N . LEU A 1 124 ? 1.571 21 15.648 1 98.69 124 LEU A N 1
ATOM 921 C CA . LEU A 1 124 ? 2.717 21.344 14.812 1 98.69 124 LEU A CA 1
ATOM 922 C C . LEU A 1 124 ? 3.986 21.453 15.656 1 98.69 124 LEU A C 1
ATOM 924 O O . LEU A 1 124 ? 4.91 22.188 15.289 1 98.69 124 LEU A O 1
ATOM 928 N N . GLY A 1 125 ? 3.973 20.797 16.75 1 98.31 125 GLY A N 1
ATOM 929 C CA . GLY A 1 125 ? 5.137 20.828 17.625 1 98.31 125 GLY A CA 1
ATOM 930 C C . GLY A 1 125 ? 5.211 22.094 18.469 1 98.31 125 GLY A C 1
ATOM 931 O O . GLY A 1 125 ? 6.227 22.344 19.109 1 98.31 125 GLY A O 1
ATOM 932 N N . LEU A 1 126 ? 4.148 22.797 18.531 1 97.69 126 LEU A N 1
ATOM 933 C CA . LEU A 1 126 ? 4.164 24.109 19.172 1 97.69 126 LEU A CA 1
ATOM 934 C C . LEU A 1 126 ? 3.178 24.156 20.344 1 97.69 126 LEU A C 1
ATOM 936 O O . LEU A 1 126 ? 3.057 25.188 21.016 1 97.69 126 LEU A O 1
ATOM 940 N N . GLY A 1 127 ? 2.484 23.156 20.625 1 96.69 127 GLY A N 1
ATOM 941 C CA . GLY A 1 127 ? 1.368 23.156 21.562 1 96.69 127 GLY A CA 1
ATOM 942 C C . GLY A 1 127 ? 1.801 23.078 23.016 1 96.69 127 GLY A C 1
ATOM 943 O O . GLY A 1 127 ? 1.018 23.375 23.922 1 96.69 127 GLY A O 1
ATOM 944 N N . GLY A 1 128 ? 3.008 22.594 23.297 1 96.31 128 GLY A N 1
ATOM 945 C CA . GLY A 1 128 ? 3.502 22.5 24.656 1 96.31 128 GLY A CA 1
ATOM 946 C C . GLY A 1 128 ? 3.084 21.219 25.359 1 96.31 128 GLY A C 1
ATOM 947 O O . GLY A 1 128 ? 3.561 20.922 26.469 1 96.31 128 GLY A O 1
ATOM 948 N N . HIS A 1 129 ? 2.172 20.531 24.859 1 96.62 129 HIS A N 1
ATOM 949 C CA . HIS A 1 129 ? 1.779 19.234 25.406 1 96.62 129 HIS A CA 1
ATOM 950 C C . HIS A 1 129 ? 2.936 18.25 25.344 1 96.62 129 HIS A C 1
ATOM 952 O O . HIS A 1 129 ? 3.824 18.359 24.5 1 96.62 129 HIS A O 1
ATOM 958 N N . GLU A 1 130 ? 2.951 17.219 26.188 1 97.75 130 GLU A N 1
ATOM 959 C CA . GLU A 1 130 ? 4.031 16.25 26.266 1 97.75 130 GLU A CA 1
ATOM 960 C C . GLU A 1 130 ? 4.203 15.5 24.938 1 97.75 130 GLU A C 1
ATOM 962 O O . GLU A 1 130 ? 5.309 15.07 24.609 1 97.75 130 GLU A O 1
ATOM 967 N N . LEU A 1 131 ? 3.164 15.383 24.125 1 98.06 131 LEU A N 1
ATOM 968 C CA . LEU A 1 131 ? 3.227 14.648 22.875 1 98.06 131 LEU A CA 1
ATOM 969 C C . LEU A 1 131 ? 3.488 15.594 21.703 1 98.06 131 LEU A C 1
ATOM 971 O O . LEU A 1 131 ? 3.615 15.148 20.562 1 98.06 131 LEU A O 1
ATOM 975 N N . SER A 1 132 ? 3.586 16.828 21.953 1 98.69 132 SER A N 1
ATOM 976 C CA . SER A 1 132 ? 3.695 17.828 20.906 1 98.69 132 SER A CA 1
ATOM 977 C C . SER A 1 132 ? 4.91 17.594 20.016 1 98.69 132 SER A C 1
ATOM 979 O O . SER A 1 132 ? 4.797 17.562 18.797 1 98.69 132 SER A O 1
ATOM 981 N N . LEU A 1 133 ? 6.062 17.297 20.578 1 98.44 133 LEU A N 1
ATOM 982 C CA . LEU A 1 133 ? 7.316 17.219 19.828 1 98.44 133 LEU A CA 1
ATOM 983 C C . LEU A 1 133 ? 7.508 15.82 19.25 1 98.44 133 LEU A C 1
ATOM 985 O O . LEU A 1 133 ? 8.461 15.578 18.5 1 98.44 133 LEU A O 1
ATOM 989 N N . THR A 1 134 ? 6.613 14.914 19.547 1 98.25 134 THR A N 1
ATOM 990 C CA . THR A 1 134 ? 6.738 13.57 19 1 98.25 134 THR A CA 1
ATOM 991 C C . THR A 1 134 ? 5.676 13.32 17.938 1 98.25 134 THR A C 1
ATOM 993 O O . THR A 1 134 ? 5.977 12.773 16.875 1 98.25 134 THR A O 1
ATOM 996 N N . THR A 1 135 ? 4.426 13.789 18.25 1 98.12 135 THR A N 1
ATOM 997 C CA . THR A 1 135 ? 3.35 13.414 17.328 1 98.12 135 THR A CA 1
ATOM 998 C C . THR A 1 135 ? 2.5 14.625 16.969 1 98.12 135 THR A C 1
ATOM 1000 O O . THR A 1 135 ? 1.511 14.508 16.25 1 98.12 135 THR A O 1
ATOM 1003 N N . GLY A 1 136 ? 2.787 15.805 17.562 1 98.69 136 GLY A N 1
ATOM 1004 C CA . GLY A 1 136 ? 1.931 16.969 17.375 1 98.69 136 GLY A CA 1
ATOM 1005 C C . GLY A 1 136 ? 0.635 16.875 18.156 1 98.69 136 GLY A C 1
ATOM 1006 O O . GLY A 1 136 ? -0.281 17.672 17.938 1 98.69 136 GLY A O 1
ATOM 1007 N N . ASN A 1 137 ? 0.557 15.859 19 1 98.62 137 ASN A N 1
ATOM 1008 C CA . ASN A 1 137 ? -0.618 15.68 19.844 1 98.62 137 ASN A CA 1
ATOM 1009 C C . ASN A 1 137 ? -1.894 15.57 19.016 1 98.62 137 ASN A C 1
ATOM 1011 O O . ASN A 1 137 ? -2.898 16.203 19.328 1 98.62 137 ASN A O 1
ATOM 1015 N N . ALA A 1 138 ? -1.849 14.805 18.031 1 98.38 138 ALA A N 1
ATOM 1016 C CA . ALA A 1 138 ? -2.932 14.812 17.047 1 98.38 138 ALA A CA 1
ATOM 1017 C C . ALA A 1 138 ? -3.971 13.742 17.375 1 98.38 138 ALA A C 1
ATOM 1019 O O . ALA A 1 138 ? -4.918 13.539 16.609 1 98.38 138 ALA A O 1
ATOM 1020 N N . GLY A 1 139 ? -3.785 12.914 18.438 1 97.75 139 GLY A N 1
ATOM 1021 C CA . GLY A 1 139 ? -4.809 11.992 18.906 1 97.75 139 GLY A CA 1
ATOM 1022 C C . GLY A 1 139 ? -4.863 10.711 18.094 1 97.75 139 GLY A C 1
ATOM 1023 O O . GLY A 1 139 ? -3.865 10.305 17.484 1 97.75 139 GLY A O 1
ATOM 1024 N N . ALA A 1 140 ? -5.988 10.039 18.109 1 97.38 140 ALA A N 1
ATOM 1025 C CA . ALA A 1 140 ? -6.172 8.695 17.562 1 97.38 140 ALA A CA 1
ATOM 1026 C C . ALA A 1 140 ? -6.059 8.695 16.047 1 97.38 140 ALA A C 1
ATOM 1028 O O . ALA A 1 140 ? -6.25 9.734 15.398 1 97.38 140 ALA A O 1
ATOM 1029 N N . ARG A 1 141 ? -5.75 7.562 15.508 1 98.31 141 ARG A N 1
ATOM 1030 C CA . ARG A 1 141 ? -5.703 7.348 14.062 1 98.31 141 ARG A CA 1
ATOM 1031 C C . ARG A 1 141 ? -7.086 7.004 13.516 1 98.31 141 ARG A C 1
ATOM 1033 O O . ARG A 1 141 ? -7.672 5.984 13.891 1 98.31 141 ARG A O 1
ATOM 1040 N N . VAL A 1 142 ? -7.602 7.801 12.586 1 97.81 142 VAL A N 1
ATOM 1041 C CA . VAL A 1 142 ? -8.992 7.688 12.164 1 97.81 142 VAL A CA 1
ATOM 1042 C C . VAL A 1 142 ? -9.078 6.906 10.859 1 97.81 142 VAL A C 1
ATOM 1044 O O . VAL A 1 142 ? -10.016 6.129 10.648 1 97.81 142 VAL A O 1
ATOM 1047 N N . ALA A 1 143 ? -8.203 7.152 9.992 1 98.56 143 ALA A N 1
ATOM 1048 C CA . ALA A 1 143 ? -8.125 6.465 8.703 1 98.56 143 ALA A CA 1
ATOM 1049 C C . ALA A 1 143 ? -6.68 6.348 8.227 1 98.56 143 ALA A C 1
ATOM 1051 O O . ALA A 1 143 ? -5.84 7.184 8.57 1 98.56 143 ALA A O 1
ATOM 1052 N N . CYS A 1 144 ? -6.465 5.324 7.473 1 98.75 144 CYS A N 1
ATOM 1053 C CA . CYS A 1 144 ? -5.129 5.16 6.902 1 98.75 144 CYS A CA 1
ATOM 1054 C C . CYS A 1 144 ? -5.184 4.344 5.617 1 98.75 144 CYS A C 1
ATOM 1056 O O . CYS A 1 144 ? -6.234 3.814 5.258 1 98.75 144 CYS A O 1
ATOM 1058 N N . GLY A 1 145 ? -4.172 4.312 4.914 1 98.88 145 GLY A N 1
ATOM 1059 C CA . GLY A 1 145 ? -3.938 3.549 3.697 1 98.88 145 GLY A CA 1
ATOM 1060 C C . GLY A 1 145 ? -2.471 3.459 3.322 1 98.88 145 GLY A C 1
ATOM 1061 O O . GLY A 1 145 ? -1.665 4.297 3.738 1 98.88 145 GLY A O 1
ATOM 1062 N N . VAL A 1 146 ? -2.117 2.455 2.566 1 98.94 146 VAL A N 1
ATOM 1063 C CA . VAL A 1 146 ? -0.746 2.285 2.098 1 98.94 146 VAL A CA 1
ATOM 1064 C C . VAL A 1 146 ? -0.553 3.037 0.782 1 98.94 146 VAL A C 1
ATOM 1066 O O . VAL A 1 146 ? -1.408 2.979 -0.105 1 98.94 146 VAL A O 1
ATOM 1069 N N . ILE A 1 147 ? 0.537 3.762 0.684 1 98.94 147 ILE A N 1
ATOM 1070 C CA . ILE A 1 147 ? 0.866 4.523 -0.516 1 98.94 147 ILE A CA 1
ATOM 1071 C C . ILE A 1 147 ? 1.41 3.586 -1.59 1 98.94 147 ILE A C 1
ATOM 1073 O O . ILE A 1 147 ? 2.447 2.945 -1.397 1 98.94 147 ILE A O 1
ATOM 1077 N N . GLY A 1 148 ? 0.712 3.518 -2.67 1 98.94 148 GLY A N 1
ATOM 1078 C CA . GLY A 1 148 ? 1.071 2.609 -3.748 1 98.94 148 GLY A CA 1
ATOM 1079 C C . GLY A 1 148 ? 1.562 3.328 -4.992 1 98.94 148 GLY A C 1
ATOM 1080 O O . GLY A 1 148 ? 1.259 4.504 -5.195 1 98.94 148 GLY A O 1
ATOM 1081 N N . ILE A 1 149 ? 2.283 2.598 -5.797 1 98.81 149 ILE A N 1
ATOM 1082 C CA . ILE A 1 149 ? 2.752 3.1 -7.082 1 98.81 149 ILE A CA 1
ATOM 1083 C C . ILE A 1 149 ? 1.564 3.309 -8.023 1 98.81 149 ILE A C 1
ATOM 1085 O O . ILE A 1 149 ? 0.688 2.447 -8.125 1 98.81 149 ILE A O 1
ATOM 1089 N N . ALA A 1 150 ? 1.472 4.414 -8.625 1 98.69 150 ALA A N 1
ATOM 1090 C CA . ALA A 1 150 ? 0.456 4.695 -9.633 1 98.69 150 ALA A CA 1
ATOM 1091 C C . ALA A 1 150 ? 1.088 4.871 -11.016 1 98.69 150 ALA A C 1
ATOM 1093 O O . ALA A 1 150 ? 2.275 5.184 -11.125 1 98.69 150 ALA A O 1
ATOM 1094 N N . LYS A 1 151 ? 0.283 4.645 -12.055 1 96.19 151 LYS A N 1
ATOM 1095 C CA . LYS A 1 151 ? 0.753 4.816 -13.422 1 96.19 151 LYS A CA 1
ATOM 1096 C C . LYS A 1 151 ? 1.114 6.27 -13.703 1 96.19 151 LYS A C 1
ATOM 1098 O O . LYS A 1 151 ? 0.325 7.176 -13.43 1 96.19 151 LYS A O 1
ATOM 1103 N N . ALA A 1 152 ? 2.369 6.379 -14.211 1 89.88 152 ALA A N 1
ATOM 1104 C CA . ALA A 1 152 ? 2.814 7.711 -14.609 1 89.88 152 ALA A CA 1
ATOM 1105 C C . ALA A 1 152 ? 2.32 8.055 -16.016 1 89.88 152 ALA A C 1
ATOM 1107 O O . ALA A 1 152 ? 2.127 7.164 -16.844 1 89.88 152 ALA A O 1
ATOM 1108 N N . ASP A 1 153 ? 1.769 9.25 -16.297 1 71.9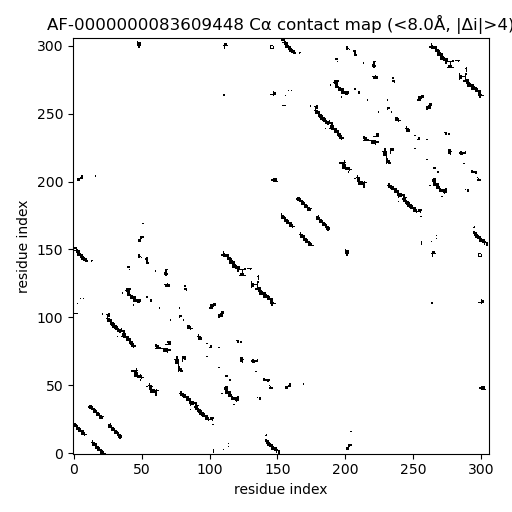4 153 ASP A N 1
ATOM 1109 C CA . ASP A 1 153 ? 1.333 9.664 -17.625 1 71.94 153 ASP A CA 1
ATOM 1110 C C . ASP A 1 153 ? 2.445 9.469 -18.656 1 71.94 153 ASP A C 1
ATOM 1112 O O . ASP A 1 153 ? 3.629 9.539 -18.328 1 71.94 153 ASP A O 1
ATOM 1116 N N . MET B 1 1 ? 17.984 -7.578 6.758 1 85.62 1 MET B N 1
ATOM 1117 C CA . MET B 1 1 ? 16.75 -8.281 6.43 1 85.62 1 MET B CA 1
ATOM 1118 C C . MET B 1 1 ? 15.594 -7.309 6.254 1 85.62 1 MET B C 1
ATOM 1120 O O . MET B 1 1 ? 15.469 -6.348 7.016 1 85.62 1 MET B O 1
ATOM 1124 N N . LYS B 1 2 ? 14.836 -7.406 5.129 1 95.69 2 LYS B N 1
ATOM 1125 C CA . LYS B 1 2 ? 13.688 -6.551 4.855 1 95.69 2 LYS B CA 1
ATOM 1126 C C . LYS B 1 2 ? 12.383 -7.336 4.953 1 95.69 2 LYS B C 1
ATOM 1128 O O . LYS B 1 2 ? 12.32 -8.508 4.57 1 95.69 2 LYS B O 1
ATOM 1133 N N . LYS B 1 3 ? 11.328 -6.68 5.543 1 98.56 3 LYS B N 1
ATOM 1134 C CA . LYS B 1 3 ? 10.016 -7.305 5.641 1 98.56 3 LYS B CA 1
ATOM 1135 C C . LYS B 1 3 ? 8.938 -6.418 5.02 1 98.56 3 LYS B C 1
ATOM 1137 O O . LYS B 1 3 ? 9.07 -5.191 5.008 1 98.56 3 LYS B O 1
ATOM 1142 N N . ALA B 1 4 ? 7.965 -7.074 4.562 1 98.88 4 ALA B N 1
ATOM 1143 C CA . ALA B 1 4 ? 6.781 -6.422 4.012 1 98.88 4 ALA B CA 1
ATOM 1144 C C . ALA B 1 4 ? 5.512 -7.188 4.379 1 98.88 4 ALA B C 1
ATOM 1146 O O . ALA B 1 4 ? 5.578 -8.328 4.84 1 98.88 4 ALA B O 1
ATOM 1147 N N . VAL B 1 5 ? 4.43 -6.496 4.238 1 98.94 5 VAL B N 1
ATOM 1148 C CA . VAL B 1 5 ? 3.137 -7.102 4.539 1 98.94 5 VAL B CA 1
ATOM 1149 C C . VAL B 1 5 ? 2.066 -6.527 3.615 1 98.94 5 VAL B C 1
ATOM 1151 O O . VAL B 1 5 ? 2.184 -5.391 3.15 1 98.94 5 VAL B O 1
ATOM 1154 N N . CYS B 1 6 ? 1.094 -7.305 3.322 1 98.94 6 CYS B N 1
ATOM 1155 C CA . CYS B 1 6 ? -0.034 -6.926 2.48 1 98.94 6 CYS B CA 1
ATOM 1156 C C . CYS B 1 6 ? -1.35 -7.41 3.078 1 98.94 6 CYS B C 1
ATOM 1158 O O . CYS B 1 6 ? -1.554 -8.609 3.246 1 98.94 6 CYS B O 1
ATOM 1160 N N . VAL B 1 7 ? -2.166 -6.508 3.463 1 98.81 7 VAL B N 1
ATOM 1161 C CA . VAL B 1 7 ? -3.531 -6.828 3.869 1 98.81 7 VAL B CA 1
ATOM 1162 C C . VAL B 1 7 ? -4.461 -6.746 2.662 1 98.81 7 VAL B C 1
ATOM 1164 O O . VAL B 1 7 ? -4.547 -5.703 2.004 1 98.81 7 VAL B O 1
ATOM 1167 N N . MET B 1 8 ? -5.105 -7.812 2.385 1 98.69 8 MET B N 1
ATOM 1168 C CA . MET B 1 8 ? -5.914 -7.918 1.173 1 98.69 8 MET B CA 1
ATOM 1169 C C . MET B 1 8 ? -7.398 -7.965 1.512 1 98.69 8 MET B C 1
ATOM 1171 O O . MET B 1 8 ? -7.797 -8.602 2.49 1 98.69 8 MET B O 1
ATOM 1175 N N . ARG B 1 9 ? -8.148 -7.293 0.699 1 97.31 9 ARG B N 1
ATOM 1176 C CA . ARG B 1 9 ? -9.609 -7.277 0.802 1 97.31 9 ARG B CA 1
ATOM 1177 C C . ARG B 1 9 ? -10.25 -7.387 -0.574 1 97.31 9 ARG B C 1
ATOM 1179 O O . ARG B 1 9 ? -9.703 -6.902 -1.565 1 97.31 9 ARG B O 1
ATOM 1186 N N . GLY B 1 10 ? -11.336 -7.988 -0.606 1 96.31 10 GLY B N 1
ATOM 1187 C CA . GLY B 1 10 ? -12.07 -8.141 -1.852 1 96.31 10 GLY B CA 1
ATOM 1188 C C . GLY B 1 10 ? -13.578 -8.234 -1.651 1 96.31 10 GLY B C 1
ATOM 1189 O O . GLY B 1 10 ? -14.094 -7.805 -0.623 1 96.31 10 GLY B O 1
ATOM 1190 N N . GLU B 1 11 ? -14.188 -8.609 -2.729 1 85.75 11 GLU B N 1
ATOM 1191 C CA . GLU B 1 11 ? -15.641 -8.727 -2.723 1 85.75 11 GLU B CA 1
ATOM 1192 C C . GLU B 1 11 ? -16.078 -10.016 -2.029 1 85.75 11 GLU B C 1
ATOM 1194 O O . GLU B 1 11 ? -15.297 -10.953 -1.891 1 85.75 11 GLU B O 1
ATOM 1199 N N . GLU B 1 12 ? -17.328 -10.031 -1.573 1 86.75 12 GLU B N 1
ATOM 1200 C CA . GLU B 1 12 ? -18.016 -11.203 -1.045 1 86.75 12 GLU B CA 1
ATOM 1201 C C . GLU B 1 12 ? -17.25 -11.805 0.131 1 86.75 12 GLU B C 1
ATOM 1203 O O . GLU B 1 12 ? -17.203 -13.031 0.28 1 86.75 12 GLU B O 1
ATOM 1208 N N . GLY B 1 13 ? -16.5 -11.055 0.771 1 93.75 13 GLY B N 1
ATOM 1209 C CA . GLY B 1 13 ? -15.906 -11.523 2.016 1 93.75 13 GLY B CA 1
ATOM 1210 C C . GLY B 1 13 ? -14.484 -12.031 1.851 1 93.75 13 GLY B C 1
ATOM 1211 O O . GLY B 1 13 ? -13.836 -12.406 2.83 1 93.75 13 GLY B O 1
ATOM 1212 N N . ALA B 1 14 ? -13.984 -12.172 0.602 1 98 14 ALA B N 1
ATOM 1213 C CA . ALA B 1 14 ? -12.602 -12.594 0.391 1 98 14 ALA B CA 1
ATOM 1214 C C . ALA B 1 14 ? -11.633 -11.633 1.081 1 98 14 ALA B C 1
ATOM 1216 O O . ALA B 1 14 ? -11.742 -10.414 0.943 1 98 14 ALA B O 1
ATOM 1217 N N . LYS B 1 15 ? -10.734 -12.18 1.859 1 98.62 15 LYS B N 1
ATOM 1218 C CA . LYS B 1 15 ? -9.719 -11.391 2.549 1 98.62 15 LYS B CA 1
ATOM 1219 C C . LYS B 1 15 ? -8.477 -12.227 2.852 1 98.62 15 LYS B C 1
ATOM 1221 O O . LYS B 1 15 ? -8.516 -13.461 2.77 1 98.62 15 LYS B O 1
ATOM 1226 N N . GLY B 1 16 ? -7.398 -11.555 3.176 1 98.69 16 GLY B N 1
ATOM 1227 C CA . GLY B 1 16 ? -6.18 -12.273 3.504 1 98.69 16 GLY B CA 1
ATOM 1228 C C . GLY B 1 16 ? -5.039 -11.359 3.91 1 98.69 16 GLY B C 1
ATOM 1229 O O . GLY B 1 16 ? -5.156 -10.141 3.824 1 98.69 16 GLY B O 1
ATOM 1230 N N . VAL B 1 17 ? -4.023 -11.961 4.48 1 98.94 17 VAL B N 1
ATOM 1231 C CA . VAL B 1 17 ? -2.789 -11.266 4.828 1 98.94 17 VAL B CA 1
ATOM 1232 C C . VAL B 1 17 ? -1.592 -12.023 4.258 1 98.94 17 VAL B C 1
ATOM 1234 O O . VAL B 1 17 ? -1.512 -13.25 4.371 1 98.94 17 VAL B O 1
ATOM 1237 N N . VAL B 1 18 ? -0.743 -11.359 3.615 1 98.94 18 VAL B N 1
ATOM 1238 C CA . VAL B 1 18 ? 0.479 -11.914 3.045 1 98.94 18 VAL B CA 1
ATOM 1239 C C . VAL B 1 18 ? 1.697 -11.273 3.709 1 98.94 18 VAL B C 1
ATOM 1241 O O . VAL B 1 18 ? 1.808 -10.047 3.771 1 98.94 18 VAL B O 1
ATOM 1244 N N . HIS B 1 19 ? 2.582 -12.047 4.18 1 98.88 19 HIS B N 1
ATOM 1245 C CA . HIS B 1 19 ? 3.844 -11.594 4.754 1 98.88 19 HIS B CA 1
ATOM 1246 C C . HIS B 1 19 ? 5.016 -11.93 3.84 1 98.88 19 HIS B C 1
ATOM 1248 O O . HIS B 1 19 ? 5.059 -13.008 3.246 1 98.88 19 HIS B O 1
ATOM 1254 N N . PHE B 1 20 ? 5.965 -11.031 3.768 1 98.88 20 PHE B N 1
ATOM 1255 C CA . PHE B 1 20 ? 7.18 -11.195 2.98 1 98.88 20 PHE B CA 1
ATOM 1256 C C . PHE B 1 20 ? 8.414 -10.984 3.846 1 98.88 20 PHE B C 1
ATOM 1258 O O . PHE B 1 20 ? 8.453 -10.062 4.672 1 98.88 20 PHE B O 1
ATOM 1265 N N . GLU B 1 21 ? 9.336 -11.82 3.637 1 98.5 21 GLU B N 1
ATOM 1266 C CA . GLU B 1 21 ? 10.633 -11.672 4.289 1 98.5 21 GLU B CA 1
ATOM 1267 C C . GLU B 1 21 ? 11.781 -11.906 3.305 1 98.5 21 GLU B C 1
ATOM 1269 O O . GLU B 1 21 ? 11.875 -12.984 2.709 1 98.5 21 GLU B O 1
ATOM 1274 N N . GLN B 1 22 ? 12.562 -10.953 3.15 1 97.88 22 GLN B N 1
ATOM 1275 C CA . GLN B 1 22 ? 13.695 -11.102 2.238 1 97.88 22 GLN B CA 1
ATOM 1276 C C . GLN B 1 22 ? 15 -11.297 3.004 1 97.88 22 GLN B C 1
ATOM 1278 O O . GLN B 1 22 ? 15.352 -10.484 3.861 1 97.88 22 GLN B O 1
ATOM 1283 N N . LYS B 1 23 ? 15.531 -12.469 2.697 1 90.69 23 LYS B N 1
ATOM 1284 C CA . LYS B 1 23 ? 16.891 -12.781 3.131 1 90.69 23 LYS B CA 1
ATOM 1285 C C . LYS B 1 23 ? 17.797 -13.031 1.936 1 90.69 23 LYS B C 1
ATOM 1287 O O . LYS B 1 23 ? 17.547 -13.922 1.124 1 90.69 23 LYS B O 1
ATOM 1292 N N . ASP B 1 24 ? 18.797 -12.227 1.781 1 89.25 24 ASP B N 1
ATOM 1293 C CA . ASP B 1 24 ? 19.703 -12.328 0.645 1 89.25 24 ASP B CA 1
ATOM 1294 C C . ASP B 1 24 ? 18.953 -12.164 -0.675 1 89.25 24 ASP B C 1
ATOM 1296 O O . ASP B 1 24 ? 18.25 -11.172 -0.87 1 89.25 24 ASP B O 1
ATOM 1300 N N . ASP B 1 25 ? 18.953 -13.172 -1.564 1 91.31 25 ASP B N 1
ATOM 1301 C CA . ASP B 1 25 ? 18.438 -12.953 -2.914 1 91.31 25 ASP B CA 1
ATOM 1302 C C . ASP B 1 25 ? 17.078 -13.617 -3.094 1 91.31 25 ASP B C 1
ATOM 1304 O O . ASP B 1 25 ? 16.625 -13.805 -4.223 1 91.31 25 ASP B O 1
ATOM 1308 N N . ALA B 1 26 ? 16.484 -13.969 -2.006 1 96.81 26 ALA B N 1
ATOM 1309 C CA . ALA B 1 26 ? 15.195 -14.641 -2.109 1 96.81 26 ALA B CA 1
ATOM 1310 C C . ALA B 1 26 ? 14.18 -14.023 -1.146 1 96.81 26 ALA B C 1
ATOM 1312 O O . ALA B 1 26 ? 14.555 -13.508 -0.088 1 96.81 26 ALA B O 1
ATOM 1313 N N . VAL B 1 27 ? 12.945 -14.07 -1.539 1 98.62 27 VAL B N 1
ATOM 1314 C CA . VAL B 1 27 ? 11.859 -13.594 -0.682 1 98.62 27 VAL B CA 1
ATOM 1315 C C . VAL B 1 27 ? 10.984 -14.773 -0.256 1 98.62 27 VAL B C 1
ATOM 1317 O O . VAL B 1 27 ? 10.461 -15.5 -1.102 1 98.62 27 VAL B O 1
ATOM 1320 N N . LYS B 1 28 ? 10.883 -14.945 1.023 1 98.62 28 LYS B N 1
ATOM 1321 C CA . LYS B 1 28 ? 9.914 -15.891 1.576 1 98.62 28 LYS B CA 1
ATOM 1322 C C . LYS B 1 28 ? 8.539 -15.25 1.711 1 98.62 28 LYS B C 1
ATOM 1324 O O . LYS B 1 28 ? 8.422 -14.117 2.188 1 98.62 28 LYS B O 1
ATOM 1329 N N . ILE B 1 29 ? 7.531 -16.031 1.291 1 98.81 29 ILE B N 1
ATOM 1330 C CA . ILE B 1 29 ? 6.152 -15.555 1.311 1 98.81 29 ILE B CA 1
ATOM 1331 C C . ILE B 1 29 ? 5.293 -16.5 2.152 1 98.81 29 ILE B C 1
ATOM 1333 O O . ILE B 1 29 ? 5.355 -17.719 1.991 1 98.81 29 ILE B O 1
ATOM 1337 N N . HIS B 1 30 ? 4.57 -15.922 3.068 1 98.88 30 HIS B N 1
ATOM 1338 C CA . HIS B 1 30 ? 3.506 -16.625 3.783 1 98.88 30 HIS B CA 1
ATOM 1339 C C . HIS B 1 30 ? 2.174 -15.898 3.625 1 98.88 30 HIS B C 1
ATOM 1341 O O . HIS B 1 30 ? 2.039 -14.734 4.027 1 98.88 30 HIS B O 1
ATOM 1347 N N . ALA B 1 31 ? 1.21 -16.625 3.076 1 98.88 31 ALA B N 1
ATOM 1348 C CA . ALA B 1 31 ? -0.087 -16.016 2.816 1 98.88 31 ALA B CA 1
ATOM 1349 C C . ALA B 1 31 ? -1.218 -16.812 3.443 1 98.88 31 ALA B C 1
ATOM 1351 O O . ALA B 1 31 ? -1.197 -18.047 3.412 1 98.88 31 ALA B O 1
ATOM 1352 N N . GLU B 1 32 ? -2.166 -16.109 4 1 98.88 32 GLU B N 1
ATOM 1353 C CA . GLU B 1 32 ? -3.396 -16.703 4.516 1 98.88 32 GLU B CA 1
ATOM 1354 C C . GLU B 1 32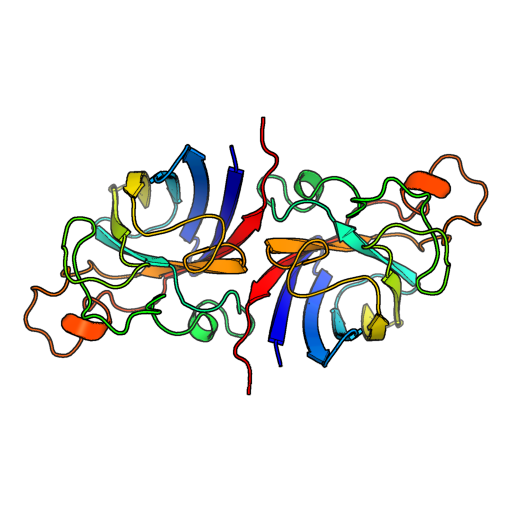 ? -4.629 -15.977 3.984 1 98.88 32 GLU B C 1
ATOM 1356 O O . GLU B 1 32 ? -4.684 -14.742 4.016 1 98.88 32 GLU B O 1
ATOM 1361 N N . PHE B 1 33 ? -5.602 -16.797 3.537 1 98.69 33 PHE B N 1
ATOM 1362 C CA . PHE B 1 33 ? -6.82 -16.234 2.973 1 98.69 33 PHE B CA 1
ATOM 1363 C C . PHE B 1 33 ? -8.055 -16.859 3.598 1 98.69 33 PHE B C 1
ATOM 1365 O O . PHE B 1 33 ? -7.996 -18 4.082 1 98.69 33 PHE B O 1
ATOM 1372 N N . GLU B 1 34 ? -9.117 -16.156 3.547 1 98.56 34 GLU B N 1
ATOM 1373 C CA . GLU B 1 34 ? -10.461 -16.641 3.838 1 98.56 34 GLU B CA 1
ATOM 1374 C C . GLU B 1 34 ? -11.477 -16.062 2.846 1 98.56 34 GLU B C 1
ATOM 1376 O O . GLU B 1 34 ? -11.219 -15.039 2.213 1 98.56 34 GLU B O 1
ATOM 1381 N N . GLY B 1 35 ? -12.562 -16.875 2.705 1 98.44 35 GLY B N 1
ATOM 1382 C CA . GLY B 1 35 ? -13.664 -16.359 1.896 1 98.44 35 GLY B CA 1
ATOM 1383 C C . GLY B 1 35 ? -13.477 -16.625 0.411 1 98.44 35 GLY B C 1
ATOM 1384 O O . GLY B 1 35 ? -14.148 -16 -0.419 1 98.44 35 GLY B O 1
ATOM 1385 N N . LEU B 1 36 ? -12.594 -17.484 0.067 1 98.25 36 LEU B N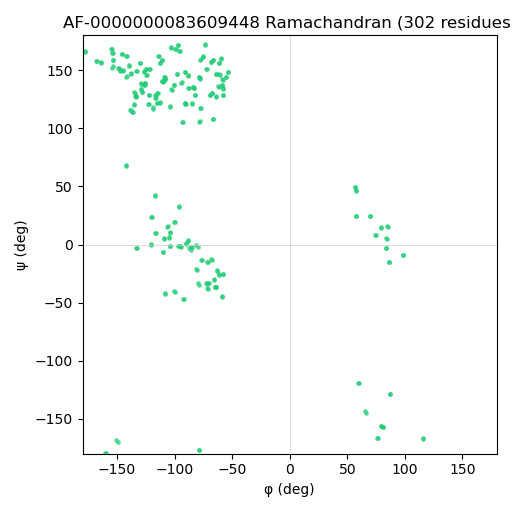 1
ATOM 1386 C CA . LEU B 1 36 ? -12.406 -17.859 -1.329 1 98.25 36 LEU B CA 1
ATOM 1387 C C . LEU B 1 36 ? -13.281 -19.062 -1.688 1 98.25 36 LEU B C 1
ATOM 1389 O O . LEU B 1 36 ? -13.555 -19.906 -0.838 1 98.25 36 LEU B O 1
ATOM 1393 N N . LYS B 1 37 ? -13.68 -19.078 -2.918 1 97.75 37 LYS B N 1
ATOM 1394 C CA . LYS B 1 37 ? -14.305 -20.312 -3.381 1 97.75 37 LYS B CA 1
ATOM 1395 C C . LYS B 1 37 ? -13.32 -21.469 -3.352 1 97.75 37 LYS B C 1
ATOM 1397 O O . LYS B 1 37 ? -12.133 -21.297 -3.635 1 97.75 37 LYS B O 1
ATOM 1402 N N . PRO B 1 38 ? -13.828 -22.656 -3.068 1 98.56 38 PRO B N 1
ATOM 1403 C CA . PRO B 1 38 ? -12.922 -23.812 -3.066 1 98.56 38 PRO B CA 1
ATOM 1404 C C . PRO B 1 38 ? -12.219 -24.016 -4.41 1 98.56 38 PRO B C 1
ATOM 1406 O O . PRO B 1 38 ? -12.836 -23.828 -5.461 1 98.56 38 PRO B O 1
ATOM 1409 N N . GLY B 1 39 ? -10.898 -24.422 -4.266 1 98.75 39 GLY B N 1
ATOM 1410 C CA . GLY B 1 39 ? -10.133 -24.672 -5.477 1 98.75 39 GLY B CA 1
ATOM 1411 C C . GLY B 1 39 ? -8.969 -23.719 -5.656 1 98.75 39 GLY B C 1
ATOM 1412 O O . GLY B 1 39 ? -8.586 -23.016 -4.715 1 98.75 39 GLY B O 1
ATOM 1413 N N . LYS B 1 40 ? -8.391 -23.703 -6.848 1 98.88 40 LYS B N 1
ATOM 1414 C CA . LYS B 1 40 ? -7.195 -22.906 -7.141 1 98.88 40 LYS B CA 1
ATOM 1415 C C . LYS B 1 40 ? -7.566 -21.5 -7.602 1 98.88 40 LYS B C 1
ATOM 1417 O O . LYS B 1 40 ? -8.555 -21.312 -8.312 1 98.88 40 LYS B O 1
ATOM 1422 N N . HIS B 1 41 ? -6.77 -20.578 -7.23 1 98.81 41 HIS B N 1
ATOM 1423 C CA . HIS B 1 41 ? -6.879 -19.172 -7.609 1 98.81 41 HIS B CA 1
ATOM 1424 C C . HIS B 1 41 ? -5.531 -18.609 -8.047 1 98.81 41 HIS B C 1
ATOM 1426 O O . HIS B 1 41 ? -4.531 -18.766 -7.344 1 98.81 41 HIS B O 1
ATOM 1432 N N . GLY B 1 42 ? -5.469 -18 -9.203 1 98.88 42 GLY B N 1
ATOM 1433 C CA . GLY B 1 42 ? -4.246 -17.312 -9.594 1 98.88 42 GLY B CA 1
ATOM 1434 C C . GLY B 1 42 ? -3.791 -16.281 -8.57 1 98.88 42 GLY B C 1
ATOM 1435 O O . GLY B 1 42 ? -4.617 -15.578 -7.98 1 98.88 42 GLY B O 1
ATOM 1436 N N . PHE B 1 43 ? -2.551 -16.188 -8.445 1 98.94 43 PHE B N 1
ATOM 1437 C CA . PHE B 1 43 ? -1.937 -15.32 -7.445 1 98.94 43 PHE B CA 1
ATOM 1438 C C . PHE B 1 43 ? -0.736 -14.578 -8.023 1 98.94 43 PHE B C 1
ATOM 1440 O O . PHE B 1 43 ? 0.25 -15.203 -8.422 1 98.94 43 PHE B O 1
ATOM 1447 N N . HIS B 1 44 ? -0.833 -13.188 -8.102 1 98.94 44 HIS B N 1
ATOM 1448 C CA . HIS B 1 44 ? 0.189 -12.43 -8.812 1 98.94 44 HIS B CA 1
ATOM 1449 C C . HIS B 1 44 ? 0.452 -11.086 -8.141 1 98.94 44 HIS B C 1
ATOM 1451 O O . HIS B 1 44 ? -0.426 -10.547 -7.465 1 98.94 44 HIS B O 1
ATOM 1457 N N . VAL B 1 45 ? 1.682 -10.617 -8.273 1 98.94 45 VAL B N 1
ATOM 1458 C CA . VAL B 1 45 ? 1.958 -9.203 -8.062 1 98.94 45 VAL B CA 1
ATOM 1459 C C . VAL B 1 45 ? 1.634 -8.414 -9.328 1 98.94 45 VAL B C 1
ATOM 1461 O O . VAL B 1 45 ? 2.043 -8.797 -10.43 1 98.94 45 VAL B O 1
ATOM 1464 N N . HIS B 1 46 ? 0.877 -7.406 -9.156 1 98.94 46 HIS B N 1
ATOM 1465 C CA . HIS B 1 46 ? 0.53 -6.539 -10.273 1 98.94 46 HIS B CA 1
ATOM 1466 C C . HIS B 1 46 ? 1.398 -5.285 -10.281 1 98.94 46 HIS B C 1
ATOM 1468 O O . HIS B 1 46 ? 2.133 -5.023 -9.328 1 98.94 46 HIS B O 1
ATOM 1474 N N . GLU B 1 47 ? 1.329 -4.582 -11.352 1 98.38 47 GLU B N 1
ATOM 1475 C CA . GLU B 1 47 ? 2.289 -3.525 -11.656 1 98.38 47 GLU B CA 1
ATOM 1476 C C . GLU B 1 47 ? 2.062 -2.305 -10.766 1 98.38 47 GLU B C 1
ATOM 1478 O O . GLU B 1 47 ? 3.018 -1.637 -10.367 1 98.38 47 GLU B O 1
ATOM 1483 N N . PHE B 1 48 ? 0.853 -1.997 -10.375 1 98.75 48 PHE B N 1
ATOM 1484 C CA . PHE B 1 48 ? 0.556 -0.773 -9.641 1 98.75 48 PHE B CA 1
ATOM 1485 C C . PHE B 1 48 ? -0.096 -1.09 -8.297 1 98.75 48 PHE B C 1
ATOM 1487 O O . PHE B 1 48 ? -0.716 -2.143 -8.141 1 98.75 48 PHE B O 1
ATOM 1494 N N . GLY B 1 49 ? 0.125 -0.198 -7.316 1 98.81 49 GLY B N 1
ATOM 1495 C CA . GLY B 1 49 ? -0.562 -0.23 -6.035 1 98.81 49 GLY B CA 1
ATOM 1496 C C . GLY B 1 49 ? -1.763 0.695 -5.98 1 98.81 49 GLY B C 1
ATOM 1497 O O . GLY B 1 49 ? -1.983 1.373 -4.973 1 98.81 49 GLY B O 1
ATOM 1498 N N . ASP B 1 50 ? -2.443 0.864 -7.121 1 98.69 50 ASP B N 1
ATOM 1499 C CA . ASP B 1 50 ? -3.619 1.716 -7.277 1 98.69 50 ASP B CA 1
ATOM 1500 C C . ASP B 1 50 ? -4.902 0.932 -7.016 1 98.69 50 ASP B C 1
ATOM 1502 O O . ASP B 1 50 ? -5.176 -0.065 -7.691 1 98.69 50 ASP B O 1
ATOM 1506 N N . GLN B 1 51 ? -5.707 1.404 -6.008 1 98 51 GLN B N 1
ATOM 1507 C CA . GLN B 1 51 ? -6.969 0.74 -5.695 1 98 51 GLN B CA 1
ATOM 1508 C C . GLN B 1 51 ? -8.148 1.693 -5.859 1 98 51 GLN B C 1
ATOM 1510 O O . GLN B 1 51 ? -9.188 1.521 -5.215 1 98 51 GLN B O 1
ATOM 1515 N N . THR B 1 52 ? -8.039 2.707 -6.637 1 97.94 52 THR B N 1
ATOM 1516 C CA . THR B 1 52 ? -9.094 3.713 -6.773 1 97.94 52 THR B CA 1
ATOM 1517 C C . THR B 1 52 ? -10.336 3.109 -7.414 1 97.94 52 THR B C 1
ATOM 1519 O O . THR B 1 52 ? -11.453 3.566 -7.16 1 97.94 52 THR B O 1
ATOM 1522 N N . GLN B 1 53 ? -10.195 2.123 -8.258 1 96.5 53 GLN B N 1
ATOM 1523 C CA . GLN B 1 53 ? -11.305 1.341 -8.805 1 96.5 53 GLN B CA 1
ATOM 1524 C C . GLN B 1 53 ? -11.203 -0.122 -8.383 1 96.5 53 GLN B C 1
ATOM 1526 O O . GLN B 1 53 ? -11.406 -1.024 -9.195 1 96.5 53 GLN B O 1
ATOM 1531 N N . GLY B 1 54 ? -10.852 -0.27 -7.105 1 95.75 54 GLY B N 1
ATOM 1532 C CA . GLY B 1 54 ? -10.625 -1.629 -6.641 1 95.75 54 GLY B CA 1
ATOM 1533 C C . GLY B 1 54 ? -9.43 -2.289 -7.289 1 95.75 54 GLY B C 1
ATOM 1534 O O . GLY B 1 54 ? -8.422 -1.631 -7.562 1 95.75 54 GLY B O 1
ATOM 1535 N N . CYS B 1 55 ? -9.57 -3.553 -7.504 1 97.62 55 CYS B N 1
ATOM 1536 C CA . CYS B 1 55 ? -8.43 -4.324 -7.988 1 97.62 55 CYS B CA 1
ATOM 1537 C C . CYS B 1 55 ? -8.188 -4.062 -9.469 1 97.62 55 CYS B C 1
ATOM 1539 O O . CYS B 1 55 ? -7.125 -4.391 -9.992 1 97.62 55 CYS B O 1
ATOM 1541 N N . ILE B 1 56 ? -9.109 -3.477 -10.094 1 96.38 56 ILE B N 1
ATOM 1542 C CA . ILE B 1 56 ? -8.984 -3.199 -11.516 1 96.38 56 ILE B CA 1
ATOM 1543 C C . ILE B 1 56 ? -7.836 -2.225 -11.758 1 96.38 56 ILE B C 1
ATOM 1545 O O . ILE B 1 56 ? -7.078 -2.377 -12.719 1 96.38 56 ILE B O 1
ATOM 1549 N N . SER B 1 57 ? -7.641 -1.332 -10.938 1 97.69 57 SER B N 1
ATOM 1550 C CA . SER B 1 57 ? -6.668 -0.264 -11.133 1 97.69 57 SER B CA 1
ATOM 1551 C C . SER B 1 57 ? -5.254 -0.735 -10.805 1 97.69 57 SER B C 1
ATOM 1553 O O . SER B 1 57 ? -4.289 0.011 -10.977 1 97.69 57 SER B O 1
ATOM 1555 N N . ALA B 1 58 ? -5.121 -1.968 -10.375 1 98.38 58 ALA B N 1
ATOM 1556 C CA . ALA B 1 58 ? -3.801 -2.514 -10.07 1 98.38 58 ALA B CA 1
ATOM 1557 C C . ALA B 1 58 ? -2.996 -2.75 -11.344 1 98.38 58 ALA B C 1
ATOM 1559 O O . ALA B 1 58 ? -1.781 -2.961 -11.289 1 98.38 58 ALA B O 1
ATOM 1560 N N . GLY B 1 59 ? -3.656 -2.74 -12.531 1 98.31 59 GLY B N 1
ATOM 1561 C CA . GLY B 1 59 ? -2.957 -2.9 -13.797 1 98.31 59 GLY B CA 1
ATOM 1562 C C . GLY B 1 59 ? -2.547 -4.332 -14.07 1 98.31 59 GLY B C 1
ATOM 1563 O O . GLY B 1 59 ? -3.094 -5.266 -13.484 1 98.31 59 GLY B O 1
ATOM 1564 N N . ALA B 1 60 ? -1.663 -4.566 -15.055 1 98.38 60 ALA B N 1
ATOM 1565 C CA . ALA B 1 60 ? -1.222 -5.891 -15.477 1 98.38 60 ALA B CA 1
ATOM 1566 C C . ALA B 1 60 ? -0.268 -6.504 -14.461 1 98.38 60 ALA B C 1
ATOM 1568 O O . ALA B 1 60 ? 0.122 -5.848 -13.492 1 98.38 60 ALA B O 1
ATOM 1569 N N . HIS B 1 61 ? 0.077 -7.777 -14.664 1 98.94 61 HIS B N 1
ATOM 1570 C CA . HIS B 1 61 ? 1.111 -8.398 -13.844 1 98.94 61 HIS B CA 1
ATOM 1571 C C . HIS B 1 61 ? 2.398 -7.582 -13.867 1 98.94 61 HIS B C 1
ATOM 1573 O O . HIS B 1 61 ? 2.713 -6.938 -14.875 1 98.94 61 HIS B O 1
ATOM 1579 N N . PHE B 1 62 ? 3.123 -7.625 -12.781 1 98.88 62 PHE B N 1
ATOM 1580 C CA . PHE B 1 62 ? 4.449 -7.02 -12.727 1 98.88 62 PHE B CA 1
ATOM 1581 C C . PHE B 1 62 ? 5.414 -7.762 -13.648 1 98.88 62 PHE B C 1
ATOM 1583 O O . PHE B 1 62 ? 5.855 -8.867 -13.328 1 98.88 62 PHE B O 1
ATOM 1590 N N . ASN B 1 63 ? 5.762 -7.066 -14.789 1 98.81 63 ASN B N 1
ATOM 1591 C CA . ASN B 1 63 ? 6.539 -7.68 -15.859 1 98.81 63 ASN B CA 1
ATOM 1592 C C . ASN B 1 63 ? 7.527 -6.691 -16.469 1 98.81 63 ASN B C 1
ATOM 1594 O O . ASN B 1 63 ? 7.449 -6.383 -17.656 1 98.81 63 ASN B O 1
ATOM 1598 N N . PRO B 1 64 ? 8.547 -6.328 -15.648 1 98.25 64 PRO B N 1
ATOM 1599 C CA . PRO B 1 64 ? 9.484 -5.32 -16.156 1 98.25 64 PRO B CA 1
ATOM 1600 C C . PRO B 1 64 ? 10.344 -5.836 -17.312 1 98.25 64 PRO B C 1
ATOM 1602 O O . PRO B 1 64 ? 10.945 -5.043 -18.031 1 98.25 64 PRO B O 1
ATOM 1605 N N . HIS B 1 65 ? 10.328 -7.109 -17.531 1 98 65 HIS B N 1
ATOM 1606 C CA . HIS B 1 65 ? 11.227 -7.668 -18.547 1 98 65 HIS B CA 1
ATOM 1607 C C . HIS B 1 65 ? 10.453 -8.141 -19.766 1 98 65 HIS B C 1
ATOM 1609 O O . HIS B 1 65 ? 11.031 -8.758 -20.672 1 98 65 HIS B O 1
ATOM 1615 N N . LYS B 1 66 ? 9.25 -7.926 -19.828 1 97.88 66 LYS B N 1
ATOM 1616 C CA . LYS B 1 66 ? 8.398 -8.203 -20.984 1 97.88 66 LYS B CA 1
ATOM 1617 C C . LYS B 1 66 ? 8.484 -9.672 -21.391 1 97.88 66 LYS B C 1
ATOM 1619 O O . LYS B 1 66 ? 8.695 -9.984 -22.562 1 97.88 66 LYS B O 1
ATOM 1624 N N . LYS B 1 67 ? 8.328 -10.469 -20.438 1 98.75 67 LYS B N 1
ATOM 1625 C CA . LYS B 1 67 ? 8.352 -11.906 -20.672 1 98.75 67 LYS B CA 1
ATOM 1626 C C . LYS B 1 67 ? 6.938 -12.461 -20.828 1 98.75 67 LYS B C 1
ATOM 1628 O O . LYS B 1 67 ? 5.961 -11.773 -20.531 1 98.75 67 LYS B O 1
ATOM 1633 N N . ASN B 1 68 ? 6.859 -13.672 -21.312 1 98.75 68 ASN B N 1
ATOM 1634 C CA . ASN B 1 68 ? 5.594 -14.398 -21.266 1 98.75 68 ASN B CA 1
ATOM 1635 C C . ASN B 1 68 ? 5.262 -14.844 -19.844 1 98.75 68 ASN B C 1
ATOM 1637 O O . ASN B 1 68 ? 6.16 -15.062 -19.031 1 98.75 68 ASN B O 1
ATOM 1641 N N . HIS B 1 69 ? 3.934 -14.938 -19.625 1 98.88 69 HIS B N 1
ATOM 1642 C CA . HIS B 1 69 ? 3.477 -15.484 -18.359 1 98.88 69 HIS B CA 1
ATOM 1643 C C . HIS B 1 69 ? 3.955 -16.922 -18.156 1 98.88 69 HIS B C 1
ATOM 1645 O O . HIS B 1 69 ? 4.023 -17.688 -19.125 1 98.88 69 HIS B O 1
ATOM 1651 N N . GLY B 1 70 ? 4.238 -17.297 -16.875 1 98.75 70 GLY B N 1
ATOM 1652 C CA . GLY B 1 70 ? 4.707 -18.656 -16.594 1 98.75 70 GLY B CA 1
ATOM 1653 C C . GLY B 1 70 ? 4.52 -19.047 -15.141 1 98.75 70 GLY B C 1
ATOM 1654 O O . GLY B 1 70 ? 3.99 -18.281 -14.336 1 98.75 70 GLY B O 1
ATOM 1655 N N . ALA B 1 71 ? 4.945 -20.234 -14.867 1 98.25 71 ALA B N 1
ATOM 1656 C CA . ALA B 1 71 ? 4.891 -20.797 -13.516 1 98.25 71 ALA B CA 1
ATOM 1657 C C . ALA B 1 71 ? 5.98 -20.188 -12.633 1 98.25 71 ALA B C 1
ATOM 1659 O O . ALA B 1 71 ? 6.949 -19.609 -13.133 1 98.25 71 ALA B O 1
ATOM 1660 N N . PRO B 1 72 ? 5.797 -20.312 -11.281 1 97.5 72 PRO B N 1
ATOM 1661 C CA . PRO B 1 72 ? 6.785 -19.75 -10.352 1 97.5 72 PRO B CA 1
ATOM 1662 C C . PRO B 1 72 ? 8.188 -20.312 -10.578 1 97.5 72 PRO B C 1
ATOM 1664 O O . PRO B 1 72 ? 9.18 -19.641 -10.266 1 97.5 72 PRO B O 1
ATOM 1667 N N . ASP B 1 73 ? 8.258 -21.469 -11.117 1 96.56 73 ASP B N 1
ATOM 1668 C CA . ASP B 1 73 ? 9.57 -22.094 -11.289 1 96.56 73 ASP B CA 1
ATOM 1669 C C . ASP B 1 73 ? 10.023 -22.031 -12.75 1 96.56 73 ASP B C 1
ATOM 1671 O O . ASP B 1 73 ? 11.055 -22.594 -13.109 1 96.56 73 ASP B O 1
ATOM 1675 N N . ALA B 1 74 ? 9.289 -21.375 -13.594 1 97.81 74 ALA B N 1
ATOM 1676 C CA . ALA B 1 74 ? 9.633 -21.266 -15.008 1 97.81 74 ALA B CA 1
ATOM 1677 C C . ALA B 1 74 ? 10.719 -20.219 -15.227 1 97.81 74 ALA B C 1
ATOM 1679 O O . ALA B 1 74 ? 10.75 -19.188 -14.539 1 97.81 74 ALA B O 1
ATOM 1680 N N . SER B 1 75 ? 11.602 -20.453 -16.156 1 96.88 75 SER B N 1
ATOM 1681 C CA . SER B 1 75 ? 12.602 -19.469 -16.531 1 96.88 75 SER B CA 1
ATOM 1682 C C . SER B 1 75 ? 11.977 -18.297 -17.281 1 96.88 75 SER B C 1
ATOM 1684 O O . SER B 1 75 ? 12.469 -17.156 -17.203 1 96.88 75 SER B O 1
ATOM 1686 N N . GLU B 1 76 ? 11.031 -18.641 -18.094 1 98.12 76 GLU B N 1
ATOM 1687 C CA . GLU B 1 76 ? 10.234 -17.641 -18.797 1 98.12 76 GLU B CA 1
ATOM 1688 C C . GLU B 1 76 ? 8.961 -17.297 -18.016 1 98.12 76 GLU B C 1
ATOM 1690 O O . GLU B 1 76 ? 8.008 -18.094 -18.016 1 98.12 76 GLU B O 1
ATOM 1695 N N . ARG B 1 77 ? 8.961 -16.125 -17.406 1 98.69 77 ARG B N 1
ATOM 1696 C CA . ARG B 1 77 ? 7.801 -15.688 -16.641 1 98.69 77 ARG B CA 1
ATOM 1697 C C . ARG B 1 77 ? 7.906 -14.211 -16.281 1 98.69 77 ARG B C 1
ATOM 1699 O O . ARG B 1 77 ? 8.992 -13.633 -16.312 1 98.69 77 ARG B O 1
ATOM 1706 N N . HIS B 1 78 ? 6.727 -13.555 -15.984 1 98.88 78 HIS B N 1
ATOM 1707 C CA . HIS B 1 78 ? 6.762 -12.25 -15.328 1 98.88 78 HIS B CA 1
ATOM 1708 C C . HIS B 1 78 ? 7.457 -12.336 -13.969 1 98.88 78 HIS B C 1
ATOM 1710 O O . HIS B 1 78 ? 7.457 -13.398 -13.336 1 98.88 78 HIS B O 1
ATOM 1716 N N . VAL B 1 79 ? 7.895 -11.266 -13.477 1 98.75 79 VAL B N 1
ATOM 1717 C CA . VAL B 1 79 ? 8.445 -11.195 -12.125 1 98.75 79 VAL B CA 1
ATOM 1718 C C . VAL B 1 79 ? 7.352 -11.492 -11.102 1 98.75 79 VAL B C 1
ATOM 1720 O O . VAL B 1 79 ? 7.602 -12.164 -10.102 1 98.75 79 VAL B O 1
ATOM 1723 N N . GLY B 1 80 ? 6.129 -11.055 -11.352 1 98.88 80 GLY B N 1
ATOM 1724 C CA . GLY B 1 80 ? 5.039 -11.125 -10.391 1 98.88 80 GLY B CA 1
ATOM 1725 C C . GLY B 1 80 ? 4.27 -12.43 -10.453 1 98.88 80 GLY B C 1
ATOM 1726 O O . GLY B 1 80 ? 3.24 -12.578 -9.789 1 98.88 80 GLY B O 1
ATOM 1727 N N . ASP B 1 81 ? 4.656 -13.391 -11.266 1 98.88 81 ASP B N 1
ATOM 1728 C CA . ASP B 1 81 ? 3.926 -14.641 -11.445 1 98.88 81 ASP B CA 1
ATOM 1729 C C . ASP B 1 81 ? 4.195 -15.602 -10.289 1 98.88 81 ASP B C 1
ATOM 1731 O O . ASP B 1 81 ? 5.188 -16.328 -10.305 1 98.88 81 ASP B O 1
ATOM 1735 N N . LEU B 1 82 ? 3.209 -15.75 -9.406 1 98.88 82 LEU B N 1
ATOM 1736 C CA . LEU B 1 82 ? 3.449 -16.547 -8.211 1 98.88 82 LEU B CA 1
ATOM 1737 C C . LEU B 1 82 ? 2.559 -17.781 -8.188 1 98.88 82 LEU B C 1
ATOM 1739 O O . LEU B 1 82 ? 2.439 -18.453 -7.164 1 98.88 82 LEU B O 1
ATOM 1743 N N . GLY B 1 83 ? 1.898 -18.047 -9.266 1 98.75 83 GLY B N 1
ATOM 1744 C CA . GLY B 1 83 ? 1.188 -19.312 -9.43 1 98.75 83 GLY B CA 1
ATOM 1745 C C . GLY B 1 83 ? -0.219 -19.281 -8.867 1 98.75 83 GLY B C 1
ATOM 1746 O O . GLY B 1 83 ? -1.007 -18.391 -9.195 1 98.75 83 GLY B O 1
ATOM 1747 N N . ASN B 1 84 ? -0.587 -20.266 -8.023 1 98.81 84 ASN B N 1
ATOM 1748 C CA . ASN B 1 84 ? -1.928 -20.453 -7.477 1 98.81 84 ASN B CA 1
ATOM 1749 C C . ASN B 1 84 ? -1.904 -20.547 -5.957 1 98.81 84 ASN B C 1
ATOM 1751 O O . ASN B 1 84 ? -0.938 -21.047 -5.379 1 98.81 84 ASN B O 1
ATOM 1755 N N . VAL B 1 85 ? -2.936 -20.094 -5.387 1 98.69 85 VAL B N 1
ATOM 1756 C CA . VAL B 1 85 ? -3.301 -20.469 -4.023 1 98.69 85 VAL B CA 1
ATOM 1757 C C . VAL B 1 85 ? -4.523 -21.391 -4.043 1 98.69 85 VAL B C 1
ATOM 1759 O O . VAL B 1 85 ? -5.422 -21.219 -4.871 1 98.69 85 VAL B O 1
ATOM 1762 N N . GLU B 1 86 ? -4.555 -22.328 -3.168 1 98.81 86 GLU B N 1
ATOM 1763 C CA . GLU B 1 86 ? -5.652 -23.281 -3.174 1 98.81 86 GLU B CA 1
ATOM 1764 C C . GLU B 1 86 ? -6.488 -23.172 -1.9 1 98.81 86 GLU B C 1
ATOM 1766 O O . GLU B 1 86 ? -5.973 -23.359 -0.795 1 98.81 86 GLU B O 1
ATOM 1771 N N . ALA B 1 87 ? -7.719 -22.922 -2.072 1 98.69 87 ALA B N 1
ATOM 1772 C CA . ALA B 1 87 ? -8.648 -22.828 -0.946 1 98.69 87 ALA B CA 1
ATOM 1773 C C . ALA B 1 87 ? -9.344 -24.172 -0.701 1 98.69 87 ALA B C 1
ATOM 1775 O O . ALA B 1 87 ? -9.719 -24.859 -1.648 1 98.69 87 ALA B O 1
ATOM 1776 N N . GLY B 1 88 ? -9.469 -24.469 0.556 1 98.62 88 GLY B N 1
ATOM 1777 C CA . GLY B 1 88 ? -10.242 -25.641 0.923 1 98.62 88 GLY B CA 1
ATOM 1778 C C . GLY B 1 88 ? -11.742 -25.406 0.877 1 98.62 88 GLY B C 1
ATOM 1779 O O . GLY B 1 88 ? -12.195 -24.328 0.482 1 98.62 88 GLY B O 1
ATOM 1780 N N . SER B 1 89 ? -12.484 -26.469 1.28 1 98.5 89 SER B N 1
ATOM 1781 C CA . SER B 1 89 ? -13.945 -26.375 1.282 1 98.5 89 SER B CA 1
ATOM 1782 C C . SER B 1 89 ? -14.438 -25.312 2.25 1 98.5 89 SER B C 1
ATOM 1784 O O . SER B 1 89 ? -15.57 -24.828 2.131 1 98.5 89 SER B O 1
ATOM 1786 N N . ASP B 1 90 ? -13.633 -24.953 3.23 1 98.06 90 ASP B N 1
ATOM 1787 C CA . ASP B 1 90 ? -14 -23.938 4.211 1 98.06 90 ASP B CA 1
ATOM 1788 C C . ASP B 1 90 ? -13.672 -22.547 3.699 1 98.06 90 ASP B C 1
ATOM 1790 O O . ASP B 1 90 ? -13.852 -21.562 4.414 1 98.06 90 ASP B O 1
ATOM 1794 N N . GLY B 1 91 ? -13.078 -22.484 2.494 1 98.06 91 GLY B N 1
ATOM 1795 C CA . GLY B 1 91 ? -12.766 -21.188 1.886 1 98.06 91 GLY B CA 1
ATOM 1796 C C . GLY B 1 91 ? -11.445 -20.625 2.359 1 98.06 91 GLY B C 1
ATOM 1797 O O . GLY B 1 91 ? -11.109 -19.484 2.031 1 98.06 91 GLY B O 1
ATOM 1798 N N . LYS B 1 92 ? -10.805 -21.422 3.121 1 98.75 92 LYS B N 1
ATOM 1799 C CA . LYS B 1 92 ? -9.523 -20.969 3.652 1 98.75 92 LYS B CA 1
ATOM 1800 C C . LYS B 1 92 ? -8.359 -21.516 2.816 1 98.75 92 LYS B C 1
ATOM 1802 O O . LYS B 1 92 ? -8.453 -22.609 2.254 1 98.75 92 LYS B O 1
ATOM 1807 N N . ALA B 1 93 ? -7.32 -20.734 2.717 1 98.75 93 ALA B N 1
ATOM 1808 C CA . ALA B 1 93 ? -6.117 -21.125 1.988 1 98.75 93 ALA B CA 1
ATOM 1809 C C . ALA B 1 93 ? -4.859 -20.625 2.701 1 98.75 93 ALA B C 1
ATOM 1811 O O . ALA B 1 93 ? -4.863 -19.547 3.305 1 98.75 93 ALA B O 1
ATOM 1812 N N . VAL B 1 94 ? -3.824 -21.422 2.65 1 98.81 94 VAL B N 1
ATOM 1813 C CA . VAL B 1 94 ? -2.496 -21.047 3.133 1 98.81 94 VAL B CA 1
ATOM 1814 C C . VAL B 1 94 ? -1.457 -21.328 2.047 1 98.81 94 VAL B C 1
ATOM 1816 O O . VAL B 1 94 ? -1.516 -22.359 1.372 1 98.81 94 VAL B O 1
ATOM 1819 N N . LEU B 1 95 ? -0.558 -20.453 1.888 1 98.69 95 LEU B N 1
ATOM 1820 C CA . LEU B 1 95 ? 0.523 -20.609 0.922 1 98.69 95 LEU B CA 1
ATOM 1821 C C . LEU B 1 95 ? 1.869 -20.266 1.549 1 98.69 95 LEU B C 1
ATOM 1823 O O . LEU B 1 95 ? 2.008 -19.219 2.189 1 98.69 95 LEU B O 1
ATOM 1827 N N . ASP B 1 96 ? 2.793 -21.125 1.452 1 98.56 96 ASP B N 1
ATOM 1828 C CA . ASP B 1 96 ? 4.203 -20.859 1.715 1 98.56 96 ASP B CA 1
ATOM 1829 C C . ASP B 1 96 ? 5.043 -21.047 0.452 1 98.56 96 ASP B C 1
ATOM 1831 O O . ASP B 1 96 ? 5 -22.109 -0.172 1 98.56 96 ASP B O 1
ATOM 1835 N N . LEU B 1 97 ? 5.785 -20.062 0.123 1 97.12 97 LEU B N 1
ATOM 1836 C CA . LEU B 1 97 ? 6.641 -20.172 -1.053 1 97.12 97 LEU B CA 1
ATOM 1837 C C . LEU B 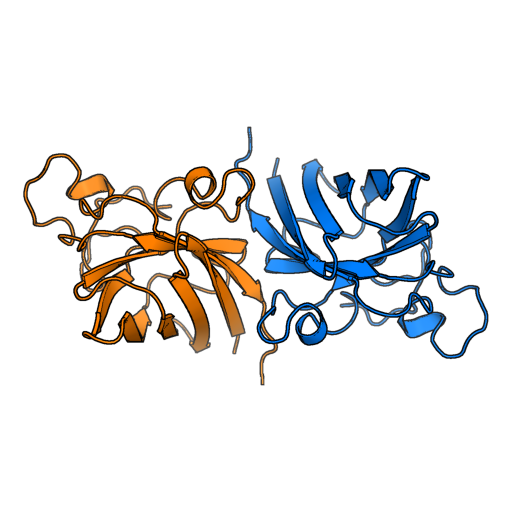1 97 ? 7.852 -19.25 -0.93 1 97.12 97 LEU B C 1
ATOM 1839 O O . LEU B 1 97 ? 7.848 -18.312 -0.128 1 97.12 97 LEU B O 1
ATOM 1843 N N . THR B 1 98 ? 8.914 -19.641 -1.566 1 98.12 98 THR B N 1
ATOM 1844 C CA . THR B 1 98 ? 10.094 -18.797 -1.723 1 98.12 98 THR B CA 1
ATOM 1845 C C . THR B 1 98 ? 10.312 -18.453 -3.189 1 98.12 98 THR B C 1
ATOM 1847 O O . THR B 1 98 ? 10.273 -19.312 -4.059 1 98.12 98 THR B O 1
ATOM 1850 N N . ASP B 1 99 ? 10.5 -17.219 -3.48 1 98.25 99 ASP B N 1
ATOM 1851 C CA . ASP B 1 99 ? 10.695 -16.75 -4.855 1 98.25 99 ASP B CA 1
ATOM 1852 C C . ASP B 1 99 ? 11.992 -15.977 -5 1 98.25 99 ASP B C 1
ATOM 1854 O O . ASP B 1 99 ? 12.344 -15.18 -4.125 1 98.25 99 ASP B O 1
ATOM 1858 N N . LYS B 1 100 ? 12.641 -16.094 -6.152 1 96.81 100 LYS B N 1
ATOM 1859 C CA . LYS B 1 100 ? 13.953 -15.477 -6.32 1 96.81 100 LYS B CA 1
ATOM 1860 C C . LYS B 1 100 ? 13.891 -14.297 -7.285 1 96.81 100 LYS B C 1
ATOM 1862 O O . LYS B 1 100 ? 14.883 -13.586 -7.469 1 96.81 100 LYS B O 1
ATOM 1867 N N . LEU B 1 101 ? 12.758 -14.102 -7.891 1 97.88 101 LEU B N 1
ATOM 1868 C CA . LEU B 1 101 ? 12.68 -12.992 -8.836 1 97.88 101 LEU B CA 1
ATOM 1869 C C . LEU B 1 101 ? 12.188 -11.719 -8.148 1 97.88 101 LEU B C 1
ATOM 1871 O O . LEU B 1 101 ? 12.727 -10.633 -8.391 1 97.88 101 LEU B O 1
ATOM 1875 N N . ILE B 1 102 ? 11.117 -11.891 -7.375 1 98.38 102 ILE B N 1
ATOM 1876 C CA . ILE B 1 102 ? 10.656 -10.695 -6.684 1 98.38 102 ILE B CA 1
ATOM 1877 C C . ILE B 1 102 ? 11.695 -10.266 -5.648 1 98.38 102 ILE B C 1
ATOM 1879 O O . ILE B 1 102 ? 12.539 -11.062 -5.242 1 98.38 102 ILE B O 1
ATOM 1883 N N . SER B 1 103 ? 11.586 -9 -5.301 1 98.38 103 SER B N 1
ATOM 1884 C CA . SER B 1 103 ? 12.453 -8.406 -4.297 1 98.38 103 SER B CA 1
ATOM 1885 C C . SER B 1 103 ? 11.711 -7.348 -3.48 1 98.38 103 SER B C 1
ATOM 1887 O O . SER B 1 103 ? 10.625 -6.922 -3.857 1 98.38 103 SER B O 1
ATOM 1889 N N . LEU B 1 104 ? 12.281 -6.965 -2.336 1 98.06 104 LEU B N 1
ATOM 1890 C CA . LEU B 1 104 ? 11.75 -5.859 -1.548 1 98.06 104 LEU B CA 1
ATOM 1891 C C . LEU B 1 104 ? 12.602 -4.609 -1.713 1 98.06 104 LEU B C 1
ATOM 1893 O O . LEU B 1 104 ? 12.422 -3.625 -0.993 1 98.06 104 LEU B O 1
ATOM 1897 N N . SER B 1 105 ? 13.523 -4.637 -2.652 1 94.69 105 SER B N 1
ATOM 1898 C CA . SER B 1 105 ? 14.375 -3.506 -3 1 94.69 105 SER B CA 1
ATOM 1899 C C . SER B 1 105 ? 14.836 -3.582 -4.453 1 94.69 105 SER B C 1
ATOM 1901 O O . SER B 1 105 ? 14.719 -4.633 -5.09 1 94.69 105 SER B O 1
ATOM 1903 N N . GLY B 1 106 ? 15.219 -2.414 -4.922 1 93.62 106 GLY B N 1
ATOM 1904 C CA . GLY B 1 106 ? 15.828 -2.422 -6.246 1 93.62 106 GLY B CA 1
ATOM 1905 C C . GLY B 1 106 ? 14.812 -2.512 -7.367 1 93.62 106 GLY B C 1
ATOM 1906 O O . GLY B 1 106 ? 13.648 -2.15 -7.188 1 93.62 106 GLY B O 1
ATOM 1907 N N . GLU B 1 107 ? 15.188 -2.992 -8.516 1 94.31 107 GLU B N 1
ATOM 1908 C CA . GLU B 1 107 ? 14.414 -2.918 -9.75 1 94.31 107 GLU B CA 1
ATOM 1909 C C . GLU B 1 107 ? 13.195 -3.836 -9.695 1 94.31 107 GLU B C 1
ATOM 1911 O O . GLU B 1 107 ? 12.156 -3.531 -10.281 1 94.31 107 GLU B O 1
ATOM 1916 N N . ASN B 1 108 ? 13.328 -4.93 -9.023 1 97.56 108 ASN B N 1
ATOM 1917 C CA . ASN B 1 108 ? 12.227 -5.875 -8.93 1 97.56 108 ASN B CA 1
ATOM 1918 C C . ASN B 1 108 ? 11.477 -5.742 -7.609 1 97.56 108 ASN B C 1
ATOM 1920 O O . ASN B 1 108 ? 10.859 -6.695 -7.141 1 97.56 108 ASN B O 1
ATOM 1924 N N . SER B 1 109 ? 11.688 -4.582 -7.004 1 98.19 109 SER B N 1
ATOM 1925 C CA . SER B 1 109 ? 10.969 -4.359 -5.754 1 98.19 109 SER B CA 1
ATOM 1926 C C . SER B 1 109 ? 9.461 -4.438 -5.957 1 98.19 109 SER B C 1
ATOM 1928 O O . SER B 1 109 ? 8.93 -3.855 -6.902 1 98.19 109 SER B O 1
ATOM 1930 N N . ILE B 1 110 ? 8.805 -5.098 -5.02 1 98.88 110 ILE B N 1
ATOM 1931 C CA . ILE B 1 110 ? 7.355 -5.227 -5.129 1 98.88 110 ILE B CA 1
ATOM 1932 C C . ILE B 1 110 ? 6.676 -4.281 -4.145 1 98.88 110 ILE B C 1
ATOM 1934 O O . ILE B 1 110 ? 5.445 -4.191 -4.105 1 98.88 110 ILE B O 1
ATOM 1938 N N . ILE B 1 111 ? 7.445 -3.537 -3.346 1 98.81 111 ILE B N 1
ATOM 1939 C CA . ILE B 1 111 ? 6.887 -2.557 -2.422 1 98.81 111 ILE B CA 1
ATOM 1940 C C . ILE B 1 111 ? 6.051 -1.539 -3.193 1 98.81 111 ILE B C 1
ATOM 1942 O O . ILE B 1 111 ? 6.48 -1.035 -4.234 1 98.81 111 ILE B O 1
ATOM 1946 N N . GLY B 1 112 ? 4.852 -1.254 -2.656 1 98.88 112 GLY B N 1
ATOM 1947 C CA . GLY B 1 112 ? 3.984 -0.262 -3.271 1 98.88 112 GLY B CA 1
ATOM 1948 C C . GLY B 1 112 ? 3.152 -0.822 -4.41 1 98.88 112 GLY B C 1
ATOM 1949 O O . GLY B 1 112 ? 2.322 -0.114 -4.984 1 98.88 112 GLY B O 1
ATOM 1950 N N . ARG B 1 113 ? 3.33 -2.055 -4.762 1 98.94 113 ARG B N 1
ATOM 1951 C CA . ARG B 1 113 ? 2.527 -2.738 -5.773 1 98.94 113 ARG B CA 1
ATOM 1952 C C . ARG B 1 113 ? 1.421 -3.562 -5.125 1 98.94 113 ARG B C 1
ATOM 1954 O O . ARG B 1 113 ? 1.396 -3.729 -3.904 1 98.94 113 ARG B O 1
ATOM 1961 N N . CYS B 1 114 ? 0.503 -4.102 -5.934 1 98.94 114 CYS B N 1
ATOM 1962 C CA . CYS B 1 114 ? -0.606 -4.871 -5.383 1 98.94 114 CYS B CA 1
ATOM 1963 C C . CYS B 1 114 ? -0.348 -6.367 -5.516 1 98.94 114 CYS B C 1
ATOM 1965 O O . CYS B 1 114 ? 0.136 -6.832 -6.551 1 98.94 114 CYS B O 1
ATOM 1967 N N . MET B 1 115 ? -0.654 -7.07 -4.461 1 98.94 115 MET B N 1
ATOM 1968 C CA . MET B 1 115 ? -1.012 -8.477 -4.625 1 98.94 115 MET B CA 1
ATOM 1969 C C . MET B 1 115 ? -2.445 -8.617 -5.125 1 98.94 115 MET B C 1
ATOM 1971 O O . MET B 1 115 ? -3.338 -7.895 -4.676 1 98.94 115 MET B O 1
ATOM 1975 N N . VAL B 1 116 ? -2.652 -9.594 -5.984 1 98.88 116 VAL B N 1
ATOM 1976 C CA . VAL B 1 116 ? -4.004 -9.883 -6.453 1 98.88 116 VAL B CA 1
ATOM 1977 C C . VAL B 1 116 ? -4.254 -11.391 -6.426 1 98.88 116 VAL B C 1
ATOM 1979 O O . VAL B 1 116 ? -3.408 -12.172 -6.863 1 98.88 116 VAL B O 1
ATOM 1982 N N . VAL B 1 117 ? -5.371 -11.781 -5.855 1 98.69 117 VAL B N 1
ATOM 1983 C CA . VAL B 1 117 ? -5.898 -13.141 -5.984 1 98.69 117 VAL B CA 1
ATOM 1984 C C . VAL B 1 117 ? -7.059 -13.148 -6.98 1 98.69 117 VAL B C 1
ATOM 1986 O O . VAL B 1 117 ? -7.938 -12.289 -6.926 1 98.69 117 VAL B O 1
ATOM 1989 N N . HIS B 1 118 ? -7.008 -14.141 -7.891 1 98.56 118 HIS B N 1
ATOM 1990 C CA . HIS B 1 118 ? -7.973 -14.203 -8.984 1 98.56 118 HIS B CA 1
ATOM 1991 C C . HIS B 1 118 ? -9.031 -15.266 -8.719 1 98.56 118 HIS B C 1
ATOM 1993 O O . HIS B 1 118 ? -8.906 -16.062 -7.781 1 98.56 118 HIS B O 1
ATOM 1999 N N . ALA B 1 119 ? -10.07 -15.242 -9.547 1 98.06 119 ALA B N 1
ATOM 2000 C CA . ALA B 1 119 ? -11.234 -16.094 -9.352 1 98.06 119 ALA B CA 1
ATOM 2001 C C . ALA B 1 119 ? -10.953 -17.516 -9.844 1 98.06 119 ALA B C 1
ATOM 2003 O O . ALA B 1 119 ? -11.438 -18.484 -9.258 1 98.06 119 ALA B O 1
ATOM 2004 N N . ASP B 1 120 ? -10.164 -17.625 -10.906 1 98.56 120 ASP B N 1
ATOM 2005 C CA . ASP B 1 120 ? -9.961 -18.906 -11.562 1 98.56 120 ASP B CA 1
ATOM 2006 C C . ASP B 1 120 ? -8.516 -19.391 -11.414 1 98.56 120 ASP B C 1
ATOM 2008 O O . ASP B 1 120 ? -7.629 -18.594 -11.102 1 98.56 120 ASP B O 1
ATOM 2012 N N . PRO B 1 121 ? -8.359 -20.672 -11.648 1 98.81 121 PRO B N 1
ATOM 2013 C CA . PRO B 1 121 ? -6.984 -21.188 -11.625 1 98.81 121 PRO B CA 1
ATOM 2014 C C . PRO B 1 121 ? -6.105 -20.547 -12.711 1 98.81 121 PRO B C 1
ATOM 2016 O O . PRO B 1 121 ? -6.566 -20.328 -13.828 1 98.81 121 PRO B O 1
ATOM 2019 N N . ASP B 1 122 ? -4.906 -20.188 -12.32 1 98.88 122 ASP B N 1
ATOM 2020 C CA . ASP B 1 122 ? -3.857 -19.844 -13.273 1 98.88 122 ASP B CA 1
ATOM 2021 C C . ASP B 1 122 ? -3.381 -21.062 -14.047 1 98.88 122 ASP B C 1
ATOM 2023 O O . ASP B 1 122 ? -3.008 -22.078 -13.453 1 98.88 122 ASP B O 1
ATOM 2027 N N . ASP B 1 123 ? -3.336 -20.984 -15.359 1 98.81 123 ASP B N 1
ATOM 2028 C CA . ASP B 1 123 ? -2.922 -22.141 -16.156 1 98.81 123 ASP B CA 1
ATOM 2029 C C . ASP B 1 123 ? -1.416 -22.141 -16.391 1 98.81 123 ASP B C 1
ATOM 2031 O O . ASP B 1 123 ? -0.899 -22.953 -17.156 1 98.81 123 ASP B O 1
ATOM 2035 N N . LEU B 1 124 ? -0.703 -21.156 -15.867 1 98.69 124 LEU B N 1
ATOM 2036 C CA . LEU B 1 124 ? 0.751 -21.078 -15.781 1 98.69 124 LEU B CA 1
ATOM 2037 C C . LEU B 1 124 ? 1.367 -20.891 -17.156 1 98.69 124 LEU B C 1
ATOM 2039 O O . LEU B 1 124 ? 2.51 -21.297 -17.391 1 98.69 124 LEU B O 1
ATOM 2043 N N . GLY B 1 125 ? 0.595 -20.359 -18.016 1 98.31 125 GLY B N 1
ATOM 2044 C CA . GLY B 1 125 ? 1.082 -20.141 -19.375 1 98.31 125 GLY B CA 1
ATOM 2045 C C . GLY B 1 125 ? 1.062 -21.391 -20.234 1 98.31 125 GLY B C 1
ATOM 2046 O O . GLY B 1 125 ? 1.6 -21.391 -21.344 1 98.31 125 GLY B O 1
ATOM 2047 N N . LEU B 1 126 ? 0.393 -22.375 -19.797 1 97.69 126 LEU B N 1
ATOM 2048 C CA . LEU B 1 126 ? 0.451 -23.672 -20.453 1 97.69 126 LEU B CA 1
ATOM 2049 C C . LEU B 1 126 ? -0.931 -24.109 -20.938 1 97.69 126 LEU B C 1
ATOM 2051 O O . LEU B 1 126 ? -1.082 -25.172 -21.531 1 97.69 126 LEU B O 1
ATOM 2055 N N . GLY B 1 127 ? -1.932 -23.375 -20.75 1 96.75 127 GLY B N 1
ATOM 2056 C CA . GLY B 1 127 ? -3.312 -23.781 -20.953 1 96.75 127 GLY B CA 1
ATOM 2057 C C . GLY B 1 127 ? -3.738 -23.703 -22.406 1 96.75 127 GLY B C 1
ATOM 2058 O O . GLY B 1 127 ? -4.754 -24.297 -22.797 1 96.75 127 GLY B O 1
ATOM 2059 N N . GLY B 1 128 ? -3.045 -22.922 -23.234 1 96.38 128 GLY B N 1
ATOM 2060 C CA . GLY B 1 128 ? -3.381 -22.812 -24.656 1 96.38 128 GLY B CA 1
ATOM 2061 C C . GLY B 1 128 ? -4.449 -21.766 -24.938 1 96.38 128 GLY B C 1
ATOM 2062 O O . GLY B 1 128 ? -4.73 -21.453 -26.094 1 96.38 128 GLY B O 1
ATOM 2063 N N . HIS B 1 129 ? -5.117 -21.328 -23.969 1 96.69 129 HIS B N 1
ATOM 2064 C CA . HIS B 1 129 ? -6.09 -20.234 -24.125 1 96.69 129 HIS B CA 1
ATOM 2065 C C . HIS B 1 129 ? -5.41 -18.953 -24.594 1 96.69 129 HIS B C 1
ATOM 2067 O O . HIS B 1 129 ? -4.223 -18.75 -24.328 1 96.69 129 HIS B O 1
ATOM 2073 N N . GLU B 1 130 ? -6.121 -18.047 -25.219 1 97.75 130 GLU B N 1
ATOM 2074 C CA . GLU B 1 130 ? -5.57 -16.812 -25.766 1 97.75 130 GLU B CA 1
ATOM 2075 C C . GLU B 1 130 ? -4.965 -15.953 -24.672 1 97.75 130 GLU B C 1
ATOM 2077 O O . GLU B 1 130 ? -4.023 -15.195 -24.906 1 97.75 130 GLU B O 1
ATOM 2082 N N . LEU B 1 131 ? -5.418 -16.078 -23.422 1 98.06 131 LEU B N 1
ATOM 2083 C CA . LEU B 1 131 ? -4.934 -15.25 -22.328 1 98.06 131 LEU B CA 1
ATOM 2084 C C . LEU B 1 131 ? -3.844 -15.977 -21.547 1 98.06 131 LEU B C 1
ATOM 2086 O O . LEU B 1 131 ? -3.279 -15.422 -20.594 1 98.06 131 LEU B O 1
ATOM 2090 N N . SER B 1 132 ? -3.541 -17.141 -21.906 1 98.69 132 SER B N 1
ATOM 2091 C CA . SER B 1 132 ? -2.621 -17.984 -21.156 1 98.69 132 SER B CA 1
ATOM 2092 C C . SER B 1 132 ? -1.254 -17.328 -21.016 1 98.69 132 SER B C 1
ATOM 2094 O O . SER B 1 132 ? -0.715 -17.234 -19.906 1 98.69 132 SER B O 1
ATOM 2096 N N . LEU B 1 133 ? -0.705 -16.766 -22.062 1 98.38 133 LEU B N 1
ATOM 2097 C CA . LEU B 1 133 ? 0.664 -16.25 -22.078 1 98.38 133 LEU B CA 1
ATOM 2098 C C . LEU B 1 133 ? 0.718 -14.82 -21.562 1 98.38 133 LEU B C 1
ATOM 2100 O O . LEU B 1 133 ? 1.802 -14.25 -21.406 1 98.38 133 LEU B O 1
ATOM 2104 N N . THR B 1 134 ? -0.41 -14.242 -21.281 1 98.25 134 THR B N 1
ATOM 2105 C CA . THR B 1 134 ? -0.415 -12.875 -20.766 1 98.25 134 THR B CA 1
ATOM 2106 C C . THR B 1 134 ? -0.796 -12.852 -19.297 1 98.25 134 THR B C 1
ATOM 2108 O O . THR B 1 134 ? -0.162 -12.156 -18.5 1 98.25 134 THR B O 1
ATOM 2111 N N . THR B 1 135 ? -1.826 -13.688 -18.938 1 98.12 135 THR B N 1
ATOM 2112 C CA . THR B 1 135 ? -2.33 -13.562 -17.578 1 98.12 135 THR B CA 1
ATOM 2113 C C . THR B 1 135 ? -2.477 -14.938 -16.938 1 98.12 135 THR B C 1
ATOM 2115 O O . THR B 1 135 ? -2.936 -15.047 -15.789 1 98.12 135 THR B O 1
ATOM 2118 N N . GLY B 1 136 ? -2.205 -16.016 -17.672 1 98.69 136 GLY B N 1
ATOM 2119 C CA . GLY B 1 136 ? -2.463 -17.359 -17.172 1 98.69 136 GLY B CA 1
ATOM 2120 C C . GLY B 1 136 ? -3.938 -17.719 -17.156 1 98.69 136 GLY B C 1
ATOM 2121 O O . GLY B 1 136 ? -4.332 -18.734 -16.562 1 98.69 136 GLY B O 1
ATOM 2122 N N . ASN B 1 137 ? -4.727 -16.844 -17.75 1 98.62 137 ASN B N 1
ATOM 2123 C CA . ASN B 1 137 ? -6.164 -17.078 -17.859 1 98.62 137 ASN B CA 1
ATOM 2124 C C . ASN B 1 137 ? -6.793 -17.266 -16.469 1 98.62 137 ASN B C 1
ATOM 2126 O O . ASN B 1 137 ? -7.574 -18.203 -16.266 1 98.62 137 ASN B O 1
ATOM 2130 N N . ALA B 1 138 ? -6.48 -16.453 -15.594 1 98.38 138 ALA B N 1
ATOM 2131 C CA . ALA B 1 138 ? -6.84 -16.703 -14.203 1 98.38 138 ALA B CA 1
ATOM 2132 C C . ALA B 1 138 ? -8.148 -16 -13.844 1 98.38 138 ALA B C 1
ATOM 2134 O O . ALA B 1 138 ? -8.57 -16.016 -12.688 1 98.38 138 ALA B O 1
ATOM 2135 N N . GLY B 1 139 ? -8.797 -15.242 -14.789 1 97.75 139 GLY B N 1
ATOM 2136 C CA . GLY B 1 139 ? -10.125 -14.695 -14.578 1 97.75 139 GLY B CA 1
ATOM 2137 C C . GLY B 1 139 ? -10.125 -13.422 -13.758 1 97.75 139 GLY B C 1
ATOM 2138 O O . GLY B 1 139 ? -9.125 -12.703 -13.727 1 97.75 139 GLY B O 1
ATOM 2139 N N . ALA B 1 140 ? -11.234 -13.102 -13.125 1 97.38 140 ALA B N 1
ATOM 2140 C CA . ALA B 1 140 ? -11.484 -11.828 -12.453 1 97.38 140 ALA B CA 1
ATOM 2141 C C . ALA B 1 140 ? -10.609 -11.68 -11.211 1 97.38 140 ALA B C 1
ATOM 2143 O O . ALA B 1 140 ? -10.148 -12.672 -10.648 1 97.38 140 ALA B O 1
ATOM 2144 N N . ARG B 1 141 ? -10.406 -10.469 -10.82 1 98.31 141 ARG B N 1
ATOM 2145 C CA . ARG B 1 141 ? -9.688 -10.133 -9.602 1 98.31 141 ARG B CA 1
ATOM 2146 C C . ARG B 1 141 ? -10.625 -10.164 -8.391 1 98.31 141 ARG B C 1
ATOM 2148 O O . ARG B 1 141 ? -11.594 -9.414 -8.336 1 98.31 141 ARG B O 1
ATOM 2155 N N . VAL B 1 142 ? -10.32 -10.984 -7.391 1 97.81 142 VAL B N 1
ATOM 2156 C CA . VAL B 1 142 ? -11.258 -11.25 -6.305 1 97.81 142 VAL B CA 1
ATOM 2157 C C . VAL B 1 142 ? -10.875 -10.422 -5.078 1 97.81 142 VAL B C 1
ATOM 2159 O O . VAL B 1 142 ? -11.742 -9.938 -4.352 1 97.81 142 VAL B O 1
ATOM 2162 N N . ALA B 1 143 ? -9.641 -10.32 -4.828 1 98.56 143 ALA B N 1
ATOM 2163 C CA . ALA B 1 143 ? -9.109 -9.539 -3.715 1 98.56 143 ALA B CA 1
ATOM 2164 C C . ALA B 1 143 ? -7.734 -8.969 -4.047 1 98.56 143 ALA B C 1
ATOM 2166 O O . ALA B 1 143 ? -6.992 -9.555 -4.84 1 98.56 143 ALA B O 1
ATOM 2167 N N . CYS B 1 144 ? -7.469 -7.871 -3.428 1 98.75 144 CYS B N 1
ATOM 2168 C CA . CYS B 1 144 ? -6.148 -7.285 -3.619 1 98.75 144 CYS B CA 1
ATOM 2169 C C . CYS B 1 144 ? -5.762 -6.41 -2.43 1 98.75 144 CYS B C 1
ATOM 2171 O O . CYS B 1 144 ? -6.574 -6.184 -1.531 1 98.75 144 CYS B O 1
ATOM 2173 N N . GLY B 1 145 ? -4.59 -6.027 -2.348 1 98.88 145 GLY B N 1
ATOM 2174 C CA . GLY B 1 145 ? -3.994 -5.129 -1.371 1 98.88 145 GLY B CA 1
ATOM 2175 C C . GLY B 1 145 ? -2.645 -4.59 -1.804 1 98.88 145 GLY B C 1
ATOM 2176 O O . GLY B 1 145 ? -1.967 -5.191 -2.637 1 98.88 145 GLY B O 1
ATOM 2177 N N . VAL B 1 146 ? -2.26 -3.465 -1.267 1 98.94 146 VAL B N 1
ATOM 2178 C CA . VAL B 1 146 ? -0.962 -2.867 -1.563 1 98.94 146 VAL B CA 1
ATOM 2179 C C . VAL B 1 146 ? 0.092 -3.42 -0.606 1 98.94 146 VAL B C 1
ATOM 2181 O O . VAL B 1 146 ? -0.155 -3.539 0.597 1 98.94 146 VAL B O 1
ATOM 2184 N N . ILE B 1 147 ? 1.227 -3.779 -1.145 1 98.94 147 ILE B N 1
ATOM 2185 C CA . ILE B 1 147 ? 2.332 -4.312 -0.357 1 98.94 147 ILE B CA 1
ATOM 2186 C C . ILE B 1 147 ? 3.057 -3.174 0.355 1 98.94 147 ILE B C 1
ATOM 2188 O O . ILE B 1 147 ? 3.611 -2.283 -0.292 1 98.94 147 ILE B O 1
ATOM 2192 N N . GLY B 1 148 ? 3.031 -3.225 1.644 1 98.94 148 GLY B N 1
ATOM 2193 C CA . GLY B 1 148 ? 3.617 -2.166 2.451 1 98.94 148 GLY B CA 1
ATOM 2194 C C . GLY B 1 148 ? 4.867 -2.604 3.193 1 98.94 148 GLY B C 1
ATOM 2195 O O . GLY B 1 148 ? 5.066 -3.797 3.43 1 98.94 148 GLY B O 1
ATOM 2196 N N . ILE B 1 149 ? 5.652 -1.635 3.568 1 98.81 149 ILE B N 1
ATOM 2197 C CA . ILE B 1 149 ? 6.844 -1.87 4.379 1 98.81 149 ILE B CA 1
ATOM 2198 C C . ILE B 1 149 ? 6.438 -2.34 5.773 1 98.81 149 ILE B C 1
ATOM 2200 O O . ILE B 1 149 ? 5.535 -1.766 6.387 1 98.81 149 ILE B O 1
ATOM 2204 N N . ALA B 1 150 ? 6.996 -3.369 6.246 1 98.69 150 ALA B N 1
ATOM 2205 C CA . ALA B 1 150 ? 6.785 -3.85 7.609 1 98.69 150 ALA B CA 1
ATOM 2206 C C . ALA B 1 150 ? 8.055 -3.721 8.438 1 98.69 150 ALA B C 1
ATOM 2208 O O . ALA B 1 150 ? 9.164 -3.662 7.891 1 98.69 150 ALA B O 1
ATOM 2209 N N . LYS B 1 151 ? 7.879 -3.652 9.758 1 96.31 151 LYS B N 1
ATOM 2210 C CA . LYS B 1 151 ? 9.016 -3.564 10.672 1 96.31 151 LYS B CA 1
ATOM 2211 C C . LYS B 1 151 ? 9.875 -4.824 10.602 1 96.31 151 LYS B C 1
ATOM 2213 O O . LYS B 1 151 ? 9.359 -5.941 10.703 1 96.31 151 LYS B O 1
ATOM 2218 N N . ALA B 1 152 ? 11.172 -4.512 10.375 1 90.12 152 ALA B N 1
ATOM 2219 C CA . ALA B 1 152 ? 12.125 -5.621 10.383 1 90.12 152 ALA B CA 1
ATOM 2220 C C . ALA B 1 152 ? 12.562 -5.965 11.805 1 90.12 152 ALA B C 1
ATOM 2222 O O . ALA B 1 152 ? 12.594 -5.098 12.68 1 90.12 152 ALA B O 1
ATOM 2223 N N . ASP B 1 153 ? 12.617 -7.242 12.234 1 71 153 ASP B N 1
ATOM 2224 C CA . ASP B 1 153 ? 13.078 -7.652 13.555 1 71 153 ASP B CA 1
ATOM 2225 C C . ASP B 1 153 ? 14.453 -7.066 13.867 1 71 153 ASP B C 1
ATOM 2227 O O . ASP B 1 153 ? 15.25 -6.824 12.953 1 71 153 ASP B O 1
#

pLDDT: mean 97.58, std 3.13, range [71.0, 98.94]

Radius of gyration: 19.61 Å; Cα contacts (8 Å, |Δi|>4): 984; chains: 2; bounding box: 40×51×52 Å

Solvent-accessible surface area (backbone atoms only — not comparable to full-atom values): 14320 Å² total; per-residue (Å²): 117,51,32,32,26,25,57,27,48,37,61,88,64,19,32,34,44,36,39,36,38,36,56,90,72,31,28,39,37,43,34,41,40,36,49,39,70,62,40,46,16,14,31,32,31,22,54,16,16,24,52,88,63,44,63,67,47,14,61,57,68,23,40,94,77,71,49,45,29,18,34,65,84,44,89,58,30,29,56,22,33,58,34,61,41,50,21,37,92,83,9,37,28,69,44,78,51,73,41,63,62,43,35,86,53,76,92,45,35,47,61,5,12,15,41,37,36,25,64,27,45,40,43,40,35,68,63,77,49,94,43,8,46,72,61,11,54,13,71,54,75,41,27,26,23,41,24,6,35,32,84,54,132,114,53,31,31,26,23,58,28,48,38,61,88,64,19,32,33,45,36,40,37,40,33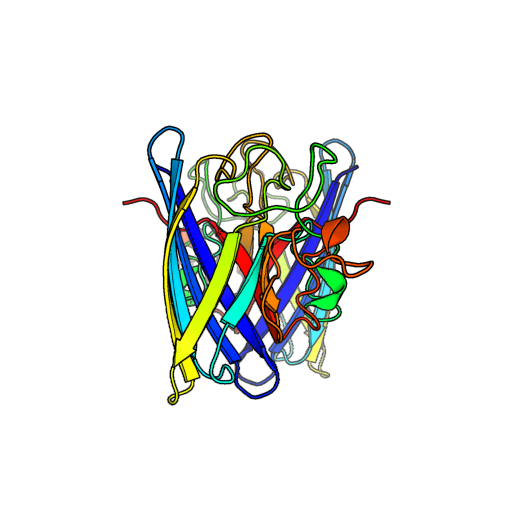,57,90,72,32,28,39,38,43,34,41,39,36,49,40,70,62,41,48,17,14,29,33,30,23,56,16,15,26,52,88,64,43,63,67,47,14,60,56,67,24,40,95,78,73,48,45,28,18,34,66,84,44,90,58,30,27,55,22,34,59,34,61,43,50,20,37,92,82,10,37,28,69,44,77,49,73,41,64,61,42,36,86,54,76,92,46,35,46,62,5,14,15,44,36,36,25,64,27,46,39,43,40,35,68,64,79,50,93,42,8,46,72,62,12,53,12,71,56,77,38,27,26,23,41,23,6,35,32,84,56,132

Foldseek 3Di:
DFKKKWWKDFPQGKTKIKIWDDDDQKIKIKIKIARAAAFKWWKWWADAQDQPVHPVVLHFGQAPPPFWDFEQPDPTHGLTGDFIWGAHNRRMTIDIDMHRSADCDDPRRSARHKMWIANAGQCGLPPPDPCNRGHSPRHHTGMMTGMHTDDDD/DFKKKWWKDFPQGKTKIKIWDDDDQKIKIKIKIARAAAFKWWKWWADAQDQPVHPVVLHFGQAPPPFWDFEQPDPTHGLTGDFIWGAHNRRMTIDIDMHRRADCDDPRRSARHKMWIANAGQCGLPPPDPCNRGHSPRHHTGMMTGMHTDDDD

Organism: Rodentolepis nana (NCBI:txid102285)

Sequence (306 aa):
MKKAVCVMRGEEGAKGVVHFEQKDDAVKIHAEFEGLKPGKHGFHVHEFGDQTQGCISAGAHFNPHKKNHGAPDASERHVGDLGNVEAGSDGKAVLDLTDKLISLSGENSIIGRCMVVHADPDDLGLGGHELSLTTGNAGARVACGVIGIAKADMKKAVCVMRGEEGAKGVVHFEQKDDAVKIHAEFEGLKPGKHGFHVHEFGDQTQGCISAGAHFNPHKKNHGAPDASERHVGDLGNVEAGSDGKAVLDLTDKLISLSGENSIIGRCMVVHADPDDLGLGGHELSLTTGNAGARVACGVIGIAKAD

Nearest PDB structures (foldseek):
  3mnd-assembly1_B  TM=9.990E-01  e=1.294E-25  Taenia solium
  3f7k-assembly1_A  TM=9.888E-01  e=2.701E-22  Alvinella pompejana
  1sda-assembly2_G  TM=9.860E-01  e=7.267E-22  Bos taurus
  1cb4-assembly1_B  TM=9.845E-01  e=1.752E-21  Bos taurus
  1e9q-assembly1_B  TM=9.848E-01  e=1.955E-21  Bos taurus

InterPro domains:
  IPR001424 Superoxide dismutase, copper/zinc binding domain [PF00080] (15-147)
  IPR001424 Superoxide dismutase, copper/zinc binding domain [PR00068] (42-64)
  IPR001424 Superoxide dismutase, copper/zinc binding domain [PR00068] (78-87)
  IPR001424 Superoxide dismutase, copper/zinc binding domain [PR00068] (97-119)
  IPR001424 Superoxide dismutase, copper/zinc binding domain [PR00068] (122-148)
  IPR001424 Superoxide dismutase, copper/zinc binding domain [cd00305] (2-144)
  IPR018152 Superoxide dismutase, copper/zinc, binding site [PS00087] (42-52)
  IPR018152 Superoxide dismutase, copper/zinc, binding site [PS00332] (136-147)
  IPR024134 Superoxide dismutase (Cu/Zn) / superoxide dismutase copper chaperone [PTHR10003] (2-150)
  IPR036423 Superoxide dismutase-like, copper/zinc binding domain superfamily [G3DSA:2.60.40.200] (1-153)
  IPR036423 Superoxide dismutase-like, copper/zinc binding domain superfamily [SSF49329] (2-150)

Secondary structure (DSSP, 8-state):
-EEEEEEEEEGGG-EEEEEEEEETTEEEEEEEEESPPSEEEEEEEBS----EEEEGGG-SB--TT-PPP--TT-SS--TTEEEEEEE-TTS-EEEEEEESS-BSSGGGB-TTSEEEEESS---TT-S-STTHHHHTT--SEEEEEEEEEE---/-EEEEEEEEEGGG-EEEEEEEEETTEEEEEEEEESPPSEEEEEEEBS----EEEEGGG-SB--TT-PPP--TT-SS--TTEEEEEEE-TTS-EEEEEEESS-BSSGGGB-TTSEEEEESS---TT-S-STTHHHHTT--SEEEEEEEEEE---